Protein AF-L8GYI8-F1 (afdb_monomer)

Nearest PDB structures (foldseek):
  7uih-assembly1_A  TM=7.679E-01  e=2.525E+00  Homo sapiens
  7rwc-assembly1_B  TM=4.670E-01  e=6.890E-01  Mus musculus
  7q4o-assembly1_A  TM=4.690E-01  e=6.688E+00  Homo sapiens
  6msh-assembly1_U  TM=2.781E-01  e=2.410E+00  Homo sapiens
  7dvq-assembly1_1  TM=3.002E-01  e=2.770E+00  Homo sapiens

Structure (mmCIF, N/CA/C/O backbone):
data_AF-L8GYI8-F1
#
_entry.id   AF-L8GYI8-F1
#
loop_
_atom_site.group_PDB
_atom_site.id
_atom_site.type_symbol
_atom_site.label_atom_id
_atom_site.label_alt_id
_atom_site.label_comp_id
_atom_site.label_asym_id
_atom_site.label_entity_id
_atom_site.label_seq_id
_atom_site.pdbx_PDB_ins_code
_atom_site.Cartn_x
_atom_site.Cartn_y
_atom_site.Cartn_z
_atom_site.occupancy
_atom_site.B_iso_or_equiv
_atom_site.auth_seq_id
_atom_site.auth_comp_id
_atom_site.auth_asym_id
_atom_site.auth_atom_id
_atom_site.pdbx_PDB_model_num
ATOM 1 N N . MET A 1 1 ? -16.149 42.977 24.722 1.00 43.06 1 MET A N 1
ATOM 2 C CA . MET A 1 1 ? -16.345 41.855 23.789 1.00 43.06 1 MET A CA 1
ATOM 3 C C . MET A 1 1 ? -15.317 42.058 22.701 1.00 43.06 1 MET A C 1
ATOM 5 O O . MET A 1 1 ? -15.517 42.925 21.864 1.00 43.06 1 MET A O 1
ATOM 9 N N . GLU A 1 2 ? -14.161 41.410 22.826 1.00 45.81 2 GLU A N 1
ATOM 10 C CA . GLU A 1 2 ? -13.188 41.370 21.732 1.00 45.81 2 GLU A CA 1
ATOM 11 C C . GLU A 1 2 ? -13.788 40.489 20.637 1.00 45.81 2 GLU A C 1
ATOM 13 O O . GLU A 1 2 ? -14.276 39.395 20.924 1.00 45.81 2 GLU A O 1
ATOM 18 N N . GLU A 1 3 ? -13.850 41.003 19.411 1.00 45.69 3 GLU A N 1
ATOM 19 C CA . GLU A 1 3 ? -14.308 40.230 18.262 1.00 45.69 3 GLU A CA 1
ATOM 20 C C . GLU A 1 3 ? -13.400 39.006 18.111 1.00 45.69 3 GLU A C 1
ATOM 22 O O . GLU A 1 3 ? -12.176 39.130 18.037 1.00 45.69 3 GLU A O 1
ATOM 27 N N . CYS A 1 4 ? -14.001 37.813 18.114 1.00 50.16 4 CYS A N 1
ATOM 28 C CA . CYS A 1 4 ? -13.287 36.570 17.864 1.00 50.16 4 CYS A CA 1
ATOM 29 C C . CYS A 1 4 ? -12.732 36.647 16.439 1.00 50.16 4 CYS A C 1
ATOM 31 O O . CYS A 1 4 ? -13.478 36.571 15.461 1.00 50.16 4 CYS A O 1
ATOM 33 N N . LYS A 1 5 ? -11.428 36.905 16.327 1.00 60.94 5 LYS A N 1
ATOM 34 C CA . LYS A 1 5 ? -10.752 37.062 15.045 1.00 60.94 5 LYS A CA 1
ATOM 35 C C . LYS A 1 5 ? -10.757 35.705 14.347 1.00 60.94 5 LYS A C 1
ATOM 37 O O . LYS A 1 5 ? -10.023 34.802 14.736 1.00 60.94 5 LYS A O 1
ATOM 42 N N . VAL A 1 6 ? -11.621 35.555 13.347 1.00 64.88 6 VAL A N 1
ATOM 43 C CA . VAL A 1 6 ? -11.629 34.380 12.473 1.00 64.88 6 VAL A CA 1
ATOM 44 C C . VAL A 1 6 ? -10.342 34.418 11.657 1.00 64.88 6 VAL A C 1
ATOM 46 O O . VAL A 1 6 ? -10.086 35.388 10.944 1.00 64.88 6 VAL A O 1
ATOM 49 N N . TRP A 1 7 ? -9.513 33.391 11.805 1.00 66.56 7 TRP A N 1
ATOM 50 C CA . TRP A 1 7 ? -8.276 33.252 11.046 1.00 66.56 7 TRP A CA 1
ATOM 51 C C . TRP A 1 7 ? -8.592 32.679 9.664 1.00 66.56 7 TRP A C 1
ATOM 53 O O . TRP A 1 7 ? -9.233 31.629 9.555 1.00 66.56 7 TRP A O 1
ATOM 63 N N . ASP A 1 8 ? -8.158 33.373 8.614 1.00 79.62 8 ASP A N 1
ATOM 64 C CA . ASP A 1 8 ? -8.193 32.852 7.251 1.00 79.62 8 ASP A CA 1
ATOM 65 C C . ASP A 1 8 ? -6.963 31.971 6.963 1.00 79.62 8 ASP A C 1
ATOM 67 O O . ASP A 1 8 ? -5.970 31.977 7.698 1.00 79.62 8 ASP A O 1
ATOM 71 N N . ASP A 1 9 ? -7.041 31.172 5.897 1.00 72.50 9 ASP A N 1
ATOM 72 C CA . ASP A 1 9 ? -5.979 30.227 5.517 1.00 72.50 9 ASP A CA 1
ATOM 73 C C . ASP A 1 9 ? -4.645 30.936 5.233 1.00 72.50 9 ASP A C 1
ATOM 75 O O . ASP A 1 9 ? -3.571 30.386 5.482 1.00 72.50 9 ASP A O 1
ATOM 79 N N . ALA A 1 10 ? -4.701 32.195 4.788 1.00 79.62 10 ALA A N 1
ATOM 80 C CA . ALA A 1 10 ? -3.521 32.999 4.508 1.00 79.62 10 ALA A CA 1
ATOM 81 C C . ALA A 1 10 ? -2.721 33.310 5.782 1.00 79.62 10 ALA A C 1
ATOM 83 O O . ALA A 1 10 ? -1.489 33.257 5.759 1.00 79.62 10 ALA A O 1
ATOM 84 N N . ALA A 1 11 ? -3.393 33.597 6.899 1.00 76.44 11 ALA A N 1
ATOM 85 C CA . ALA A 1 11 ? -2.725 33.868 8.166 1.00 76.44 11 ALA A CA 1
ATOM 86 C C . ALA A 1 11 ? -2.069 32.612 8.771 1.00 76.44 11 ALA A C 1
ATOM 88 O O . ALA A 1 11 ? -0.948 32.690 9.279 1.00 76.44 11 ALA A O 1
ATOM 89 N N . ILE A 1 12 ? -2.723 31.448 8.665 1.00 75.06 12 ILE A N 1
ATOM 90 C CA . ILE A 1 12 ? -2.165 30.162 9.125 1.00 75.06 12 ILE A CA 1
ATOM 91 C C . ILE A 1 12 ? -0.944 29.783 8.276 1.00 75.06 12 ILE A C 1
ATOM 93 O O . ILE A 1 12 ? 0.110 29.428 8.810 1.00 75.06 12 ILE A O 1
ATOM 97 N N . LEU A 1 13 ? -1.051 29.930 6.953 1.00 77.94 13 LEU A N 1
ATOM 98 C CA . LEU A 1 13 ? 0.050 29.670 6.032 1.00 77.94 13 LEU A CA 1
ATOM 99 C C . LEU A 1 13 ? 1.244 30.602 6.280 1.00 77.94 13 LEU A C 1
ATOM 101 O O . LEU A 1 13 ? 2.390 30.154 6.259 1.00 77.94 13 LEU A O 1
ATOM 105 N N . ALA A 1 14 ? 0.999 31.886 6.552 1.00 81.12 14 ALA A N 1
ATOM 106 C CA . ALA A 1 14 ? 2.057 32.839 6.877 1.00 81.12 14 ALA A CA 1
ATOM 107 C C . ALA A 1 14 ? 2.808 32.449 8.162 1.00 81.12 14 ALA A C 1
ATOM 109 O O . ALA A 1 14 ? 4.038 32.511 8.192 1.00 81.12 14 ALA A O 1
ATOM 110 N N . ALA A 1 15 ? 2.092 31.982 9.192 1.00 76.62 15 ALA A N 1
ATOM 111 C CA . ALA A 1 15 ? 2.698 31.490 10.428 1.00 76.62 15 ALA A CA 1
ATOM 112 C C . ALA A 1 15 ? 3.563 30.238 10.191 1.00 76.62 15 ALA A C 1
ATOM 114 O O . ALA A 1 15 ? 4.690 30.164 10.684 1.00 76.62 15 ALA A O 1
ATOM 115 N N . LEU A 1 16 ? 3.085 29.289 9.375 1.00 76.25 16 LEU A N 1
ATOM 116 C CA . LEU A 1 16 ? 3.858 28.109 8.959 1.00 76.25 16 LEU A CA 1
ATOM 117 C C . LEU A 1 16 ? 5.127 28.496 8.194 1.00 76.25 16 LEU A C 1
ATOM 119 O O . LEU A 1 16 ? 6.214 28.005 8.500 1.00 76.25 16 LEU A O 1
ATOM 123 N N . GLN A 1 17 ? 5.014 29.417 7.236 1.00 83.75 17 GLN A N 1
ATOM 124 C CA . GLN A 1 17 ? 6.155 29.916 6.465 1.00 83.75 17 GLN A CA 1
ATOM 125 C C . GLN A 1 17 ? 7.182 30.636 7.343 1.00 83.75 17 GLN A C 1
ATOM 127 O O . GLN A 1 17 ? 8.382 30.514 7.092 1.00 83.75 17 GLN A O 1
ATOM 132 N N . GLN A 1 18 ? 6.732 31.367 8.364 1.00 82.06 18 GLN A N 1
ATOM 133 C CA . GLN A 1 18 ? 7.611 32.038 9.317 1.00 82.06 18 GLN A CA 1
ATOM 134 C C . GLN A 1 18 ? 8.325 31.040 10.241 1.00 82.06 18 GLN A C 1
ATOM 136 O O . GLN A 1 18 ? 9.510 31.218 10.508 1.00 82.06 18 GLN A O 1
ATOM 141 N N . ALA A 1 19 ? 7.636 29.991 10.701 1.00 74.06 19 ALA A N 1
ATOM 142 C CA . ALA A 1 19 ? 8.198 29.001 11.622 1.00 74.06 19 ALA A CA 1
ATOM 143 C C . ALA A 1 19 ? 9.182 28.031 10.945 1.00 74.06 19 ALA A C 1
ATOM 145 O O . ALA A 1 19 ? 10.207 27.675 11.520 1.00 74.06 19 ALA A O 1
ATOM 146 N N . VAL A 1 20 ? 8.872 27.596 9.721 1.00 75.19 20 VAL A N 1
ATOM 147 C CA . VAL A 1 20 ? 9.630 26.556 9.002 1.00 75.19 20 VAL A CA 1
ATOM 148 C C . VAL A 1 20 ? 10.633 27.150 8.004 1.00 75.19 20 VAL A C 1
ATOM 150 O O . VAL A 1 20 ? 11.600 26.493 7.614 1.00 75.19 20 VAL A O 1
ATOM 153 N N . GLY A 1 21 ? 10.425 28.403 7.600 1.00 83.81 21 GLY A N 1
ATOM 154 C CA . GLY A 1 21 ? 11.128 29.039 6.495 1.00 83.81 21 GLY A CA 1
ATOM 155 C C . GLY A 1 21 ? 10.427 28.764 5.163 1.00 83.81 21 GLY A C 1
ATOM 156 O O . GLY A 1 21 ? 10.243 27.618 4.750 1.00 83.81 21 GLY A O 1
ATOM 157 N N . LYS A 1 22 ? 10.064 29.838 4.453 1.00 80.19 22 LYS A N 1
ATOM 158 C CA . LYS A 1 22 ? 9.291 29.792 3.200 1.00 80.19 22 LYS A CA 1
ATOM 159 C C . LYS A 1 22 ? 9.909 28.888 2.125 1.00 80.19 22 LYS A C 1
ATOM 161 O O . LYS A 1 22 ? 9.185 28.173 1.441 1.00 80.19 22 LYS A O 1
ATOM 166 N N . GLU A 1 23 ? 11.236 28.906 1.980 1.00 74.12 23 GLU A N 1
ATOM 167 C CA . GLU A 1 23 ? 11.936 28.078 0.987 1.00 74.12 23 GLU A CA 1
ATOM 168 C C . GLU A 1 23 ? 11.945 26.590 1.339 1.00 74.12 23 GLU A C 1
ATOM 170 O O . GLU A 1 23 ? 11.853 25.756 0.441 1.00 74.12 23 GLU A O 1
ATOM 175 N N . LYS A 1 24 ? 12.047 26.258 2.631 1.00 75.06 24 LYS A N 1
ATOM 176 C CA . LYS A 1 24 ? 12.020 24.870 3.100 1.00 75.06 24 LYS A CA 1
ATOM 177 C C . LYS A 1 24 ? 10.625 24.283 2.904 1.00 75.06 24 LYS A C 1
ATOM 179 O O . LYS A 1 24 ? 10.488 23.216 2.318 1.00 75.06 24 LYS A O 1
ATOM 184 N N . LEU A 1 25 ? 9.597 25.040 3.294 1.00 74.69 25 LEU A N 1
ATOM 185 C CA . LEU A 1 25 ? 8.201 24.643 3.129 1.00 74.69 25 LEU A CA 1
ATOM 186 C C . LEU A 1 25 ? 7.854 24.368 1.655 1.00 74.69 25 LEU A C 1
ATOM 188 O O . LEU A 1 25 ? 7.236 23.359 1.361 1.00 74.69 25 LEU A O 1
ATOM 192 N N . ALA A 1 26 ? 8.311 25.212 0.723 1.00 74.25 26 ALA A N 1
ATOM 193 C CA . ALA A 1 26 ? 8.012 25.051 -0.704 1.00 74.25 26 ALA A CA 1
ATOM 194 C C . ALA A 1 26 ? 8.788 23.918 -1.408 1.00 74.25 26 ALA A C 1
ATOM 196 O O . ALA A 1 26 ? 8.369 23.475 -2.474 1.00 74.25 26 ALA A O 1
ATOM 197 N N . ARG A 1 27 ? 9.943 23.489 -0.877 1.00 73.81 27 ARG A N 1
ATOM 198 C CA . ARG A 1 27 ? 10.767 22.427 -1.490 1.00 73.81 27 ARG A CA 1
ATOM 199 C C . ARG A 1 27 ? 10.493 21.043 -0.917 1.00 73.81 27 ARG A C 1
ATOM 201 O O . ARG A 1 27 ? 10.648 20.063 -1.637 1.00 73.81 27 ARG A O 1
ATOM 208 N N . GLU A 1 28 ? 10.179 20.969 0.372 1.00 71.25 28 GLU A N 1
ATOM 209 C CA . GLU A 1 28 ? 10.177 19.708 1.122 1.00 71.25 28 GLU A CA 1
ATOM 210 C C . GLU A 1 28 ? 8.774 19.237 1.507 1.00 71.25 28 GLU A C 1
ATOM 212 O O . GLU A 1 28 ? 8.622 18.095 1.933 1.00 71.25 28 GLU A O 1
ATOM 217 N N . VAL A 1 29 ? 7.749 20.079 1.347 1.00 72.19 29 VAL A N 1
ATOM 218 C CA . VAL A 1 29 ? 6.391 19.771 1.799 1.00 72.19 29 VAL A CA 1
ATOM 219 C C . VAL A 1 29 ? 5.412 19.896 0.648 1.00 72.19 29 VAL A C 1
ATOM 221 O O . VAL A 1 29 ? 5.350 20.924 -0.023 1.00 72.19 29 VAL A O 1
ATOM 224 N N . ASP A 1 30 ? 4.643 18.832 0.437 1.00 77.50 30 ASP A N 1
ATOM 225 C CA . ASP A 1 30 ? 3.530 18.825 -0.506 1.00 77.50 30 ASP A CA 1
ATOM 226 C C . ASP A 1 30 ? 2.454 19.829 -0.054 1.00 77.50 30 ASP A C 1
ATOM 228 O O . ASP A 1 30 ? 2.147 19.934 1.138 1.00 77.50 30 ASP A O 1
ATOM 232 N N . GLU A 1 31 ? 1.865 20.555 -1.001 1.00 75.62 31 GLU A N 1
ATOM 233 C CA . GLU A 1 31 ? 0.754 21.483 -0.760 1.00 75.62 31 GLU A CA 1
ATOM 234 C C . GLU A 1 31 ? -0.398 20.790 -0.008 1.00 75.62 31 GLU A C 1
ATOM 236 O O . GLU A 1 31 ? -0.953 21.357 0.932 1.00 75.62 31 GLU A O 1
ATOM 241 N N . ALA A 1 32 ? -0.645 19.505 -0.291 1.00 72.50 32 ALA A N 1
ATOM 242 C CA . ALA A 1 32 ? -1.643 18.698 0.410 1.00 72.50 32 ALA A CA 1
ATOM 243 C C . ALA A 1 32 ? -1.341 18.508 1.911 1.00 72.50 32 ALA A C 1
ATOM 245 O O . ALA A 1 32 ? -2.260 18.419 2.729 1.00 72.50 32 ALA A O 1
ATOM 246 N N . VAL A 1 33 ? -0.062 18.453 2.302 1.00 72.19 33 VAL A N 1
ATOM 247 C CA . VAL A 1 33 ? 0.347 18.337 3.714 1.00 72.19 33 VAL A CA 1
ATOM 248 C C . VAL A 1 33 ? 0.142 19.666 4.435 1.00 72.19 33 VAL A C 1
ATOM 250 O O . VAL A 1 33 ? -0.285 19.680 5.590 1.00 72.19 33 VAL A O 1
ATOM 253 N N . VAL A 1 34 ? 0.404 20.783 3.753 1.00 75.50 34 VAL A N 1
ATOM 254 C CA . VAL A 1 34 ? 0.141 22.125 4.284 1.00 75.50 34 VAL A CA 1
ATOM 255 C C . VAL A 1 34 ? -1.358 22.321 4.512 1.00 75.50 34 VAL A C 1
ATOM 257 O O . VAL A 1 34 ? -1.751 22.699 5.616 1.00 75.50 34 VAL A O 1
ATOM 260 N N . ASP A 1 35 ? -2.192 21.978 3.530 1.00 77.69 35 ASP A N 1
ATOM 261 C CA . ASP A 1 35 ? -3.653 22.059 3.636 1.00 77.69 35 ASP A CA 1
ATOM 262 C C . ASP A 1 35 ? -4.200 21.180 4.765 1.00 77.69 35 ASP A C 1
ATOM 264 O O . ASP A 1 35 ? -5.068 21.605 5.534 1.00 77.69 35 ASP A O 1
ATOM 268 N N . TYR A 1 36 ? -3.657 19.970 4.921 1.00 80.00 36 TYR A N 1
ATOM 269 C CA . TYR A 1 36 ? -4.023 19.082 6.018 1.00 80.00 36 TYR A CA 1
ATOM 270 C C . TYR A 1 36 ? -3.670 19.680 7.386 1.00 80.00 36 TYR A C 1
ATOM 272 O O . TYR A 1 36 ? -4.508 19.686 8.288 1.00 80.00 36 TYR A O 1
ATOM 280 N N . LEU A 1 37 ? -2.463 20.235 7.546 1.00 77.00 37 LEU A N 1
ATOM 281 C CA . LEU A 1 37 ? -2.055 20.896 8.790 1.00 77.00 37 LEU A CA 1
ATOM 282 C C . LEU A 1 37 ? -2.961 22.091 9.113 1.00 77.00 37 LEU A C 1
ATOM 284 O O . LEU A 1 37 ? -3.385 22.244 10.260 1.00 77.00 37 LEU A O 1
ATOM 288 N N . VAL A 1 38 ? -3.315 22.899 8.111 1.00 78.56 38 VAL A N 1
ATOM 289 C CA . VAL A 1 38 ? -4.254 24.019 8.273 1.00 78.56 38 VAL A CA 1
ATOM 290 C C . VAL A 1 38 ? -5.639 23.522 8.703 1.00 78.56 38 VAL A C 1
ATOM 292 O O . VAL A 1 38 ? -6.228 24.076 9.634 1.00 78.56 38 VAL A O 1
ATOM 295 N N . ALA A 1 39 ? -6.146 22.451 8.088 1.00 77.69 39 ALA A N 1
ATOM 296 C CA . ALA A 1 39 ? -7.441 21.865 8.427 1.00 77.69 39 ALA A CA 1
ATOM 297 C C . ALA A 1 39 ? -7.480 21.298 9.856 1.00 77.69 39 ALA A C 1
ATOM 299 O O . ALA A 1 39 ? -8.449 21.540 10.579 1.00 77.69 39 ALA A O 1
ATOM 300 N N . VAL A 1 40 ? -6.425 20.597 10.288 1.00 79.00 40 VAL A N 1
ATOM 301 C CA . VAL A 1 40 ? -6.302 20.061 11.656 1.00 79.00 40 VAL A CA 1
ATOM 302 C C . VAL A 1 40 ? -6.289 21.194 12.679 1.00 79.00 40 VAL A C 1
ATOM 304 O O . VAL A 1 40 ? -7.061 21.164 13.637 1.00 79.00 40 VAL A O 1
ATOM 307 N N . ILE A 1 41 ? -5.477 22.232 12.449 1.00 76.56 41 ILE A N 1
ATOM 308 C CA . ILE A 1 41 ? -5.407 23.403 13.333 1.00 76.56 41 ILE A CA 1
ATOM 309 C C . ILE A 1 41 ? -6.775 24.089 13.417 1.00 76.56 41 ILE A C 1
ATOM 311 O O . ILE A 1 41 ? -7.240 24.404 14.511 1.00 76.56 41 ILE A O 1
ATOM 315 N N . ARG A 1 42 ? -7.460 24.277 12.283 1.00 77.75 42 ARG A N 1
ATOM 316 C CA . ARG A 1 42 ? -8.805 24.864 12.252 1.00 77.75 42 ARG A CA 1
ATOM 317 C C . ARG A 1 42 ? -9.814 24.029 13.039 1.00 77.75 42 ARG A C 1
ATOM 319 O O . ARG A 1 42 ? -10.620 24.614 13.756 1.00 77.75 42 ARG A O 1
ATOM 326 N N . GLY A 1 43 ? -9.782 22.702 12.908 1.00 79.25 43 GLY A N 1
ATOM 327 C CA . GLY A 1 43 ? -10.677 21.798 13.633 1.00 79.25 43 GLY A CA 1
ATOM 328 C C . GLY A 1 43 ? -10.538 21.952 15.145 1.00 79.25 43 GLY A C 1
ATOM 329 O O . GLY A 1 43 ? -11.528 22.204 15.826 1.00 79.25 43 GLY A O 1
ATOM 330 N N . ILE A 1 44 ? -9.299 21.922 15.641 1.00 76.12 44 ILE A N 1
ATOM 331 C CA . ILE A 1 44 ? -9.006 22.066 17.074 1.00 76.12 44 ILE A CA 1
ATOM 332 C C . ILE A 1 44 ? -9.448 23.448 17.583 1.00 76.12 44 ILE A C 1
ATOM 334 O O . ILE A 1 44 ? -10.143 23.554 18.590 1.00 76.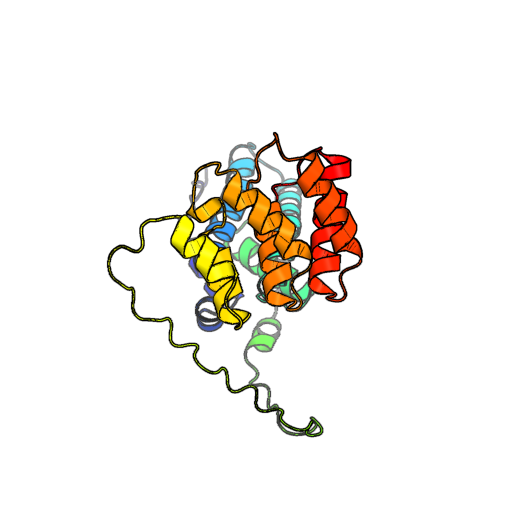12 44 ILE A O 1
ATOM 338 N N . VAL A 1 45 ? -9.136 24.517 16.840 1.00 71.56 45 VAL A N 1
ATOM 339 C CA . VAL A 1 45 ? -9.529 25.887 17.217 1.00 71.56 45 VAL A CA 1
ATOM 340 C C . VAL A 1 45 ? -11.050 26.085 17.192 1.00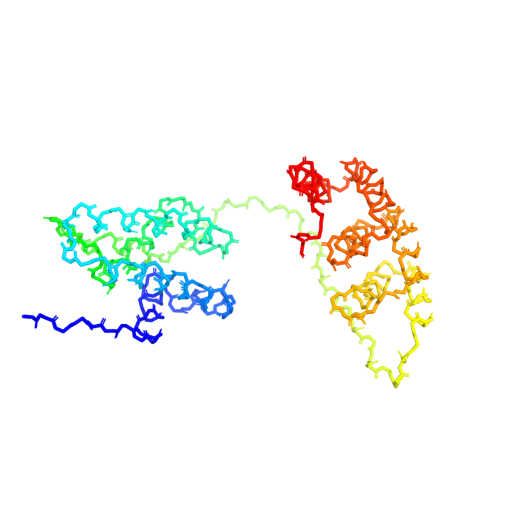 71.56 45 VAL A C 1
ATOM 342 O O . VAL A 1 45 ? -11.589 26.815 18.023 1.00 71.56 45 VAL A O 1
ATOM 345 N N . ALA A 1 46 ? -11.760 25.457 16.252 1.00 74.06 46 ALA A N 1
ATOM 346 C CA . ALA A 1 46 ? -13.213 25.572 16.134 1.00 74.06 46 ALA A CA 1
ATOM 347 C C . ALA A 1 46 ? -13.965 24.796 17.228 1.00 74.06 46 ALA A C 1
ATOM 349 O O . ALA A 1 46 ? -15.025 25.246 17.674 1.00 74.06 46 ALA A O 1
ATOM 350 N N . GLU A 1 47 ? -13.432 23.653 17.667 1.00 71.44 47 GLU A N 1
ATOM 351 C CA . GLU A 1 47 ? -13.969 22.911 18.812 1.00 71.44 47 GLU A CA 1
ATOM 352 C C . GLU A 1 47 ? -13.856 23.738 20.102 1.00 71.44 47 GLU A C 1
ATOM 354 O O . GLU A 1 47 ? -14.838 23.853 20.841 1.00 71.44 47 GLU A O 1
ATOM 359 N N . ASP A 1 48 ? -12.728 24.423 20.306 1.00 64.81 48 ASP A N 1
ATOM 360 C CA . ASP A 1 48 ? -12.510 25.279 21.477 1.00 64.81 48 ASP A CA 1
ATOM 361 C C . ASP A 1 48 ? -13.280 26.606 21.426 1.00 64.81 48 ASP A C 1
ATOM 363 O O . ASP A 1 48 ? -13.754 27.086 22.455 1.00 64.81 48 ASP A O 1
ATOM 367 N N . ALA A 1 49 ? -13.474 27.207 20.246 1.00 62.03 49 ALA A N 1
ATOM 368 C CA . ALA A 1 49 ? -14.234 28.456 20.110 1.00 62.03 49 ALA A CA 1
ATOM 369 C C . ALA A 1 49 ? -15.716 28.310 20.513 1.00 62.03 49 ALA A C 1
ATOM 371 O O . ALA A 1 49 ? -16.350 29.288 20.916 1.00 62.03 49 ALA A O 1
ATOM 372 N N . ASN A 1 50 ? -16.267 27.095 20.430 1.00 62.75 50 ASN A N 1
ATOM 373 C CA . ASN A 1 50 ? -17.627 26.784 20.874 1.00 62.75 50 ASN A CA 1
ATOM 374 C C . ASN A 1 50 ? -17.716 26.480 22.382 1.00 62.75 50 ASN A C 1
ATOM 376 O O . ASN A 1 50 ? -18.816 26.483 22.945 1.00 62.75 50 ASN A O 1
ATOM 380 N N . ALA A 1 51 ? -16.582 26.268 23.058 1.00 57.78 51 ALA A N 1
ATOM 381 C CA . ALA A 1 51 ? -16.503 26.136 24.506 1.00 57.78 51 ALA A CA 1
ATOM 382 C C . ALA A 1 51 ? -16.439 27.539 25.153 1.00 57.78 51 ALA A C 1
ATOM 384 O O . ALA A 1 51 ? -15.413 28.211 25.219 1.00 57.78 51 ALA A O 1
ATOM 385 N N . SER A 1 52 ? -17.606 28.037 25.564 1.00 50.41 52 SER A N 1
ATOM 386 C CA . SER A 1 52 ? -17.809 29.362 26.169 1.00 50.41 52 SER A CA 1
ATOM 387 C C . SER A 1 52 ? -16.844 29.684 27.329 1.00 50.41 52 SER A C 1
ATOM 389 O O . SER A 1 52 ? -16.822 28.969 28.327 1.00 50.41 52 SER A O 1
ATOM 391 N N . ALA A 1 53 ? -16.215 30.868 27.269 1.00 55.47 53 ALA A N 1
ATOM 392 C CA . ALA A 1 53 ? -15.495 31.551 28.359 1.00 55.47 53 ALA A CA 1
ATOM 393 C C . ALA A 1 53 ? -14.464 30.667 29.081 1.00 55.47 53 ALA A C 1
ATOM 395 O O . ALA A 1 53 ? -14.489 30.486 30.299 1.00 55.47 53 ALA A O 1
ATOM 396 N N . GLN A 1 54 ? -13.554 30.120 28.288 1.00 55.88 54 GLN A N 1
ATOM 397 C CA . GLN A 1 54 ? -12.639 29.086 28.716 1.00 55.88 54 GLN A CA 1
ATOM 398 C C . GLN A 1 54 ? -11.414 29.657 29.476 1.00 55.88 54 GLN A C 1
ATOM 400 O O . GLN A 1 54 ? -10.853 30.698 29.117 1.00 55.88 54 GLN A O 1
ATOM 405 N N . THR A 1 55 ? -11.036 29.008 30.580 1.00 63.69 55 THR A N 1
ATOM 406 C CA . THR A 1 55 ? -10.015 29.478 31.531 1.00 63.69 55 THR A CA 1
ATOM 407 C C . THR A 1 55 ? -8.596 29.312 30.968 1.00 63.69 55 THR A C 1
ATOM 409 O O . THR A 1 55 ? -8.386 28.620 29.977 1.00 63.69 55 THR A O 1
ATOM 412 N N . ALA A 1 56 ? -7.580 29.926 31.590 1.00 62.22 56 ALA A N 1
ATOM 413 C CA . ALA A 1 56 ? -6.179 29.761 31.168 1.00 62.22 56 ALA A CA 1
ATOM 414 C C . ALA A 1 56 ? -5.733 28.281 31.081 1.00 62.22 56 ALA A C 1
ATOM 416 O O . ALA A 1 56 ? -4.896 27.950 30.247 1.00 62.22 56 ALA A O 1
ATOM 417 N N . VAL A 1 57 ? -6.343 27.405 31.889 1.00 68.25 57 VAL A N 1
ATOM 418 C CA . VAL A 1 57 ? -6.088 25.953 31.926 1.00 68.25 57 VAL A CA 1
ATOM 419 C C . VAL A 1 57 ? -6.475 25.269 30.614 1.00 68.25 57 VAL A C 1
ATOM 421 O O . VAL A 1 57 ? -5.831 24.319 30.180 1.00 68.25 57 VAL A O 1
ATOM 424 N N . ASP A 1 58 ? -7.509 25.760 29.944 1.00 69.50 58 ASP A N 1
ATOM 425 C CA . ASP A 1 58 ? -8.016 25.128 28.735 1.00 69.50 58 ASP A CA 1
ATOM 426 C C . ASP A 1 58 ? -7.217 25.529 27.492 1.00 69.50 58 ASP A C 1
ATOM 428 O O . ASP A 1 58 ? -7.037 24.713 26.595 1.00 69.50 58 ASP A O 1
ATOM 432 N N . LYS A 1 59 ? -6.638 26.738 27.480 1.00 69.94 59 LYS A N 1
ATOM 433 C CA . LYS A 1 59 ? -5.671 27.148 26.447 1.00 69.94 59 LYS A CA 1
ATOM 434 C C . LYS A 1 59 ? -4.403 26.296 26.485 1.00 69.94 59 LYS A C 1
ATOM 436 O O . LYS A 1 59 ? -3.864 25.935 25.443 1.00 69.94 59 LYS A O 1
ATOM 441 N N . GLU A 1 60 ? -3.940 25.956 27.686 1.00 76.31 60 GLU A N 1
ATOM 442 C CA . GLU A 1 60 ? -2.796 25.061 27.875 1.00 76.31 60 GLU A CA 1
ATOM 443 C C . GLU A 1 60 ? -3.113 23.645 27.373 1.00 76.31 60 GLU A C 1
ATOM 445 O O . GLU A 1 60 ? -2.312 23.041 26.660 1.00 76.31 60 GLU A O 1
ATOM 450 N N . ARG A 1 61 ? -4.326 23.150 27.652 1.00 78.31 61 ARG A N 1
ATOM 451 C CA . ARG A 1 61 ? -4.799 21.853 27.153 1.00 78.31 61 ARG A CA 1
ATOM 452 C C . ARG A 1 61 ? -4.945 21.822 25.627 1.00 78.31 61 ARG A C 1
ATOM 454 O O . ARG A 1 61 ? -4.549 20.834 25.014 1.00 78.31 61 ARG A O 1
ATOM 461 N N . ALA A 1 62 ? -5.465 22.890 25.027 1.00 75.25 62 ALA A N 1
ATOM 462 C CA . ALA A 1 62 ? -5.560 23.052 23.578 1.00 75.25 62 ALA A CA 1
ATOM 463 C C . ALA A 1 62 ? -4.175 23.041 22.919 1.00 75.25 62 ALA A C 1
ATOM 465 O O . ALA A 1 62 ? -3.952 22.334 21.939 1.00 75.25 62 ALA A O 1
ATOM 466 N N . GLY A 1 63 ? -3.213 23.767 23.500 1.00 80.50 63 GLY A N 1
ATOM 467 C CA . GLY A 1 63 ? -1.827 23.773 23.033 1.00 80.50 63 GLY A CA 1
ATOM 468 C C . GLY A 1 63 ? -1.190 22.383 23.065 1.00 80.50 63 GLY A C 1
ATOM 469 O O . GLY A 1 63 ? -0.599 21.963 22.072 1.00 80.50 63 GLY A O 1
ATOM 470 N N . ALA A 1 64 ? -1.384 21.642 24.160 1.00 83.25 64 ALA A N 1
ATOM 471 C CA . ALA A 1 64 ? -0.900 20.269 24.281 1.00 83.25 64 ALA A CA 1
ATOM 472 C C . ALA A 1 64 ? -1.550 19.324 23.255 1.00 83.25 64 ALA A C 1
ATOM 474 O O . ALA A 1 64 ? -0.856 18.506 22.659 1.00 83.25 64 ALA A O 1
ATOM 475 N N . ALA A 1 65 ? -2.856 19.464 22.998 1.00 82.19 65 ALA A N 1
ATOM 476 C CA . ALA A 1 65 ? -3.562 18.661 21.998 1.00 82.19 65 ALA A CA 1
ATOM 477 C C . ALA A 1 65 ? -3.074 18.948 20.568 1.00 82.19 65 ALA A C 1
ATOM 479 O O . ALA A 1 65 ? -2.909 18.021 19.774 1.00 82.19 65 ALA A O 1
ATOM 480 N N . VAL A 1 66 ? -2.797 20.218 20.245 1.00 82.31 66 VAL A N 1
ATOM 481 C CA . VAL A 1 66 ? -2.180 20.589 18.964 1.00 82.31 66 VAL A CA 1
ATOM 482 C C . VAL A 1 66 ? -0.796 19.961 18.850 1.00 82.31 66 VAL A C 1
ATOM 484 O O . VAL A 1 66 ? -0.520 19.332 17.837 1.00 82.31 66 VAL A O 1
ATOM 487 N N . GLU A 1 67 ? 0.052 20.090 19.872 1.00 85.38 67 GLU A N 1
ATOM 488 C CA . GLU A 1 67 ? 1.410 19.534 19.866 1.00 85.38 67 GLU A CA 1
ATOM 489 C C . GLU A 1 67 ? 1.405 18.003 19.720 1.00 85.38 67 GLU A C 1
ATOM 491 O O . GLU A 1 67 ? 2.155 17.469 18.902 1.00 85.38 67 GLU A O 1
ATOM 496 N N . GLU A 1 68 ? 0.517 17.298 20.426 1.00 87.75 68 GLU A N 1
ATOM 497 C CA . GLU A 1 68 ? 0.351 15.841 20.322 1.00 87.75 68 GLU A CA 1
ATOM 498 C C . GLU A 1 68 ? -0.099 15.412 18.914 1.00 87.75 68 GLU A C 1
ATOM 500 O O . GLU A 1 68 ? 0.415 14.435 18.364 1.00 87.75 68 GLU A O 1
ATOM 505 N N . ALA A 1 69 ? -1.019 16.161 18.298 1.00 83.69 69 ALA A N 1
ATOM 506 C CA . ALA A 1 69 ? -1.552 15.844 16.976 1.00 83.69 69 ALA A CA 1
ATOM 507 C C . ALA A 1 69 ? -0.576 16.168 15.831 1.00 83.69 69 ALA A C 1
ATOM 509 O O . ALA A 1 69 ? -0.518 15.436 14.839 1.00 83.69 69 ALA A O 1
ATOM 510 N N . THR A 1 70 ? 0.185 17.262 15.930 1.00 83.00 70 THR A N 1
ATOM 511 C CA . THR A 1 70 ? 1.025 17.753 14.826 1.00 83.00 70 THR A CA 1
ATOM 512 C C . THR A 1 70 ? 2.463 17.245 14.878 1.00 83.00 70 THR A C 1
ATOM 514 O O . THR A 1 70 ? 3.082 17.111 13.821 1.00 83.00 70 THR A O 1
ATOM 517 N N . THR A 1 71 ? 2.990 16.874 16.048 1.00 87.19 71 THR A N 1
ATOM 518 C CA . THR A 1 71 ? 4.380 16.397 16.189 1.00 87.19 71 THR A CA 1
ATOM 519 C C . THR A 1 71 ? 4.705 15.190 15.297 1.00 87.19 71 THR A C 1
ATOM 521 O O . THR A 1 71 ? 5.670 15.273 14.529 1.00 87.19 71 THR A O 1
ATOM 524 N N . PRO A 1 72 ? 3.898 14.106 15.263 1.00 85.81 72 PRO A N 1
ATOM 525 C CA . PRO A 1 72 ? 4.174 12.971 14.381 1.00 85.81 72 PRO A CA 1
ATOM 526 C C . PRO A 1 72 ? 4.164 13.349 12.895 1.00 85.81 72 PRO A C 1
ATOM 528 O O . PRO A 1 72 ? 4.925 12.786 12.110 1.00 85.81 72 PRO A O 1
ATOM 531 N N . LEU A 1 73 ? 3.327 14.316 12.505 1.00 82.31 73 LEU A N 1
ATOM 532 C CA . LEU A 1 73 ? 3.220 14.787 11.123 1.00 82.31 73 LEU A CA 1
ATOM 533 C C . LEU A 1 73 ? 4.450 15.597 10.718 1.00 82.31 73 LEU A C 1
ATOM 535 O O . LEU A 1 73 ? 4.978 15.400 9.624 1.00 82.31 73 LEU A O 1
ATOM 539 N N . LEU A 1 74 ? 4.930 16.478 11.596 1.00 83.38 74 LEU A N 1
ATOM 540 C CA . LEU A 1 74 ? 6.130 17.275 11.344 1.00 83.38 74 LEU A CA 1
ATOM 541 C C . LEU A 1 74 ? 7.367 16.382 11.181 1.00 83.38 74 LEU A C 1
ATOM 543 O O . LEU A 1 74 ? 8.182 16.617 10.289 1.00 83.38 74 LEU A O 1
ATOM 547 N N . LEU A 1 75 ? 7.481 15.331 11.992 1.00 86.88 75 LEU A N 1
ATOM 548 C CA . LEU A 1 75 ? 8.571 14.358 11.898 1.00 86.88 75 LEU A CA 1
ATOM 549 C C . LEU A 1 75 ? 8.460 13.491 10.641 1.00 86.88 75 LEU A C 1
ATOM 551 O O . LEU A 1 75 ? 9.436 13.332 9.910 1.00 86.88 75 LEU A O 1
ATOM 555 N N . ALA A 1 76 ? 7.266 12.963 10.352 1.00 83.38 76 ALA A N 1
ATOM 556 C CA . ALA A 1 76 ? 7.037 12.096 9.197 1.00 83.38 76 ALA A CA 1
ATOM 557 C C . ALA A 1 76 ? 7.316 12.795 7.856 1.00 83.38 76 ALA A C 1
ATOM 559 O O . ALA A 1 76 ? 7.706 12.130 6.898 1.00 83.38 76 ALA A O 1
ATOM 560 N N . ASN A 1 77 ? 7.154 14.121 7.800 1.00 80.44 77 ASN A N 1
ATOM 561 C CA . ASN A 1 77 ? 7.380 14.931 6.602 1.00 80.44 77 ASN A CA 1
ATOM 562 C C . ASN A 1 77 ? 8.744 15.653 6.589 1.00 80.44 77 ASN A C 1
ATOM 564 O O . ASN A 1 77 ? 8.972 16.506 5.739 1.00 80.44 77 ASN A O 1
ATOM 568 N N . GLY A 1 78 ? 9.655 15.363 7.529 1.00 85.56 78 GLY A N 1
ATOM 569 C CA . GLY A 1 78 ? 10.992 15.985 7.572 1.00 85.56 78 GLY A CA 1
ATOM 570 C C . GLY A 1 78 ? 11.004 17.480 7.934 1.00 85.56 78 GLY A C 1
ATOM 571 O O . GLY A 1 78 ? 12.038 18.155 7.850 1.00 85.56 78 GLY A O 1
ATOM 572 N N . LEU A 1 79 ? 9.866 18.012 8.381 1.00 81.31 79 LEU A N 1
ATOM 573 C CA . LEU A 1 79 ? 9.742 19.396 8.829 1.00 81.31 79 LEU A CA 1
ATOM 574 C C . LEU A 1 79 ? 10.496 19.629 10.137 1.00 81.31 79 LEU A C 1
ATOM 576 O O . LEU A 1 79 ? 11.145 20.670 10.285 1.00 81.31 79 LEU A O 1
ATOM 580 N N . ALA A 1 80 ? 10.485 18.624 11.011 1.00 88.75 80 ALA A N 1
ATOM 581 C CA . ALA A 1 80 ? 11.280 18.541 12.225 1.00 88.75 80 ALA A CA 1
ATOM 582 C C . ALA A 1 80 ? 12.223 17.328 12.180 1.00 88.75 80 ALA A C 1
ATOM 584 O O . ALA A 1 80 ? 11.890 16.291 11.608 1.00 88.75 80 ALA A O 1
ATOM 585 N N . LYS A 1 81 ? 13.408 17.467 12.778 1.00 88.62 81 LYS A N 1
ATOM 586 C CA . LYS A 1 81 ? 14.415 16.402 12.900 1.00 88.62 81 LYS A CA 1
ATOM 587 C C . LYS A 1 81 ? 14.208 15.536 14.141 1.00 88.62 81 LYS A C 1
ATOM 589 O O . LYS A 1 81 ? 14.607 14.375 14.138 1.00 88.62 81 LYS A O 1
ATOM 594 N N . ASP A 1 82 ? 13.623 16.115 15.180 1.00 90.88 82 ASP A N 1
ATOM 595 C CA . ASP A 1 82 ? 13.395 15.521 16.492 1.00 90.88 82 ASP A CA 1
ATOM 596 C C . ASP A 1 82 ? 12.167 16.163 17.162 1.00 90.88 82 ASP A C 1
ATOM 598 O O . ASP A 1 82 ? 11.605 17.148 16.661 1.00 90.88 82 ASP A O 1
ATOM 602 N N . ASP A 1 83 ? 11.724 15.561 18.267 1.00 88.06 83 ASP A N 1
ATOM 603 C CA . ASP A 1 83 ? 10.535 15.985 19.013 1.00 88.06 83 ASP A CA 1
ATOM 604 C C . ASP A 1 83 ? 10.676 17.427 19.530 1.00 88.06 83 ASP A C 1
ATOM 606 O O . ASP A 1 83 ? 9.708 18.185 19.515 1.00 88.06 83 ASP A O 1
ATOM 610 N N . ASP A 1 84 ? 11.888 17.847 19.907 1.00 86.88 84 ASP A N 1
ATOM 611 C CA . ASP A 1 84 ? 12.160 19.199 20.404 1.00 86.88 84 ASP A CA 1
ATOM 612 C C . ASP A 1 84 ? 11.955 20.257 19.309 1.00 86.88 84 ASP A C 1
ATOM 614 O O . ASP A 1 84 ? 11.334 21.302 19.545 1.00 86.88 84 ASP A O 1
ATOM 618 N N . GLN A 1 85 ? 12.434 19.986 18.089 1.00 85.44 85 GLN A N 1
ATOM 619 C CA . GLN A 1 85 ? 12.216 20.853 16.936 1.00 85.44 85 GLN A CA 1
ATOM 620 C C . GLN A 1 85 ? 10.740 20.880 16.520 1.00 85.44 85 GLN A C 1
ATOM 622 O O . GLN A 1 85 ? 10.228 21.947 16.170 1.00 85.44 85 GLN A O 1
ATOM 627 N N . ALA A 1 86 ? 10.048 19.738 16.570 1.00 87.25 86 ALA A N 1
ATOM 628 C CA . ALA A 1 86 ? 8.617 19.668 16.282 1.00 87.25 86 ALA A CA 1
ATOM 629 C C . ALA A 1 86 ? 7.823 20.513 17.285 1.00 87.25 86 ALA A C 1
ATOM 631 O O . ALA A 1 86 ? 7.062 21.395 16.887 1.00 87.25 86 ALA A O 1
ATOM 632 N N . ALA A 1 87 ? 8.099 20.342 18.576 1.00 86.31 87 ALA A N 1
ATOM 633 C CA . ALA A 1 87 ? 7.499 21.106 19.657 1.00 86.31 87 ALA A CA 1
ATOM 634 C C . ALA A 1 87 ? 7.771 22.618 19.531 1.00 86.31 87 ALA A C 1
ATOM 636 O O . ALA A 1 87 ? 6.887 23.442 19.774 1.00 86.31 87 ALA A O 1
ATOM 637 N N . ALA A 1 88 ? 8.975 23.014 19.102 1.00 84.12 88 ALA A N 1
ATOM 638 C CA . ALA A 1 88 ? 9.302 24.416 18.838 1.00 84.12 88 ALA A CA 1
ATOM 639 C C . ALA A 1 88 ? 8.473 25.007 17.682 1.00 84.12 88 ALA A C 1
ATOM 641 O O . ALA A 1 88 ? 7.957 26.120 17.813 1.00 84.12 88 ALA A O 1
ATOM 642 N N . ILE A 1 89 ? 8.289 24.259 16.587 1.00 83.69 89 ILE A N 1
ATOM 643 C CA . ILE A 1 89 ? 7.423 24.660 15.466 1.00 83.69 89 ILE A CA 1
ATOM 644 C C . ILE A 1 89 ? 5.966 24.778 15.936 1.00 83.69 89 ILE A C 1
ATOM 646 O O . ILE A 1 89 ? 5.317 25.787 15.659 1.00 83.69 89 ILE A O 1
ATOM 650 N N . CYS A 1 90 ? 5.466 23.810 16.708 1.00 84.69 90 CYS A N 1
ATOM 651 C CA . CYS A 1 90 ? 4.115 23.836 17.274 1.00 84.69 90 CYS A CA 1
ATOM 652 C C . CYS A 1 90 ? 3.890 25.062 18.162 1.00 84.69 90 CYS A C 1
ATOM 654 O O . CYS A 1 90 ? 2.905 25.779 17.990 1.00 84.69 90 CYS A O 1
ATOM 656 N N . ARG A 1 91 ? 4.828 25.365 19.066 1.00 83.00 91 ARG A N 1
ATOM 657 C CA . ARG A 1 91 ? 4.762 26.560 19.919 1.00 83.00 91 ARG A CA 1
ATOM 658 C C . ARG A 1 91 ? 4.801 27.853 19.112 1.00 83.00 91 ARG A C 1
ATOM 660 O O . ARG A 1 91 ? 4.055 28.774 19.434 1.00 83.00 91 ARG A O 1
ATOM 667 N N . ALA A 1 92 ? 5.621 27.928 18.063 1.00 80.62 92 ALA A N 1
ATOM 668 C CA . ALA A 1 92 ? 5.660 29.090 17.177 1.00 80.62 92 ALA A CA 1
ATOM 669 C C . ALA A 1 92 ? 4.312 29.305 16.467 1.00 80.62 92 ALA A C 1
ATOM 671 O O . ALA A 1 92 ? 3.818 30.432 16.418 1.00 80.62 92 ALA A O 1
ATOM 672 N N . LEU A 1 93 ? 3.676 28.226 15.998 1.00 80.00 93 LEU A N 1
ATOM 673 C CA . LEU A 1 93 ? 2.341 28.269 15.396 1.00 80.00 93 LEU A CA 1
ATOM 674 C C . LEU A 1 93 ? 1.275 28.703 16.403 1.00 80.00 93 LEU A C 1
ATOM 676 O O . LEU A 1 93 ? 0.511 29.626 16.135 1.00 80.00 93 LEU A O 1
ATOM 680 N N . LEU A 1 94 ? 1.257 28.099 17.590 1.00 81.44 94 LEU A N 1
ATOM 681 C CA . LEU A 1 94 ? 0.320 28.452 18.659 1.00 81.44 94 LEU A CA 1
ATOM 682 C C . LEU A 1 94 ? 0.489 29.904 19.126 1.00 81.44 94 LEU A C 1
ATOM 684 O O . LEU A 1 94 ? -0.503 30.582 19.402 1.00 81.44 94 LEU A O 1
ATOM 688 N N . ALA A 1 95 ? 1.727 30.401 19.197 1.00 77.88 95 ALA A N 1
ATOM 689 C CA . ALA A 1 95 ? 2.025 31.789 19.538 1.00 77.88 95 ALA A CA 1
ATOM 690 C C . ALA A 1 95 ? 1.548 32.758 18.447 1.00 77.88 95 ALA A C 1
ATOM 692 O O . ALA A 1 95 ? 0.937 33.780 18.767 1.00 77.88 95 ALA A O 1
ATOM 693 N N . ALA A 1 96 ? 1.767 32.420 17.172 1.00 74.00 96 ALA A N 1
ATOM 694 C CA . ALA A 1 96 ? 1.275 33.198 16.037 1.00 74.00 96 ALA A CA 1
ATOM 695 C C . ALA A 1 96 ? -0.260 33.258 15.997 1.00 74.00 96 ALA A C 1
ATOM 697 O O . ALA A 1 96 ? -0.820 34.287 15.634 1.00 74.00 96 ALA A O 1
ATOM 698 N N . LEU A 1 97 ? -0.931 32.190 16.439 1.00 71.50 97 LEU A N 1
ATOM 699 C CA . LEU A 1 97 ? -2.391 32.093 16.538 1.00 71.50 97 LEU A CA 1
ATOM 700 C C . LEU A 1 97 ? -2.966 32.694 17.833 1.00 71.50 97 LEU A C 1
ATOM 702 O O . LEU A 1 97 ? -4.180 32.687 18.028 1.00 71.50 97 LEU A O 1
ATOM 706 N N . HIS A 1 98 ? -2.115 33.217 18.725 1.00 71.81 98 HIS A N 1
ATOM 707 C CA . HIS A 1 98 ? -2.491 33.727 20.052 1.00 71.81 98 HIS A CA 1
ATOM 708 C C . HIS A 1 98 ? -3.200 32.697 20.958 1.00 71.81 98 HIS A C 1
ATOM 710 O O . HIS A 1 98 ? -3.942 33.063 21.874 1.00 71.81 98 HIS A O 1
ATOM 716 N N . LEU A 1 99 ? -2.961 31.404 20.722 1.00 64.75 99 LEU A N 1
ATOM 717 C CA . LEU A 1 99 ? -3.543 30.297 21.489 1.00 64.75 99 LEU A CA 1
ATOM 718 C C . LEU A 1 99 ? -2.715 29.950 22.730 1.00 64.75 99 LEU A C 1
ATOM 720 O O . LEU A 1 99 ? -3.260 29.432 23.698 1.00 64.75 99 LEU A O 1
ATOM 724 N N . SER A 1 100 ? -1.430 30.313 22.748 1.00 55.09 100 SER A N 1
ATOM 725 C CA . SER A 1 100 ? -0.593 30.246 23.948 1.00 55.09 100 SER A CA 1
ATOM 726 C C . SER A 1 100 ? -0.422 31.641 24.553 1.00 55.09 100 SER A C 1
ATOM 728 O O . SER A 1 100 ? -0.149 32.589 23.807 1.00 55.09 100 SER A O 1
ATOM 730 N N . PRO A 1 101 ? -0.513 31.813 25.888 1.00 50.00 101 PRO A N 1
ATOM 731 C CA . PRO A 1 101 ? 0.019 33.015 26.511 1.00 50.00 101 PRO A CA 1
ATOM 732 C C . PRO A 1 101 ? 1.500 33.127 26.135 1.00 50.00 101 PRO A C 1
ATOM 734 O O . PRO A 1 101 ? 2.229 32.131 26.158 1.00 50.00 101 PRO A O 1
ATOM 737 N N . ALA A 1 102 ? 1.929 34.326 25.732 1.00 46.12 102 ALA A N 1
ATOM 738 C CA . ALA A 1 102 ? 3.335 34.590 25.460 1.00 46.12 102 ALA A CA 1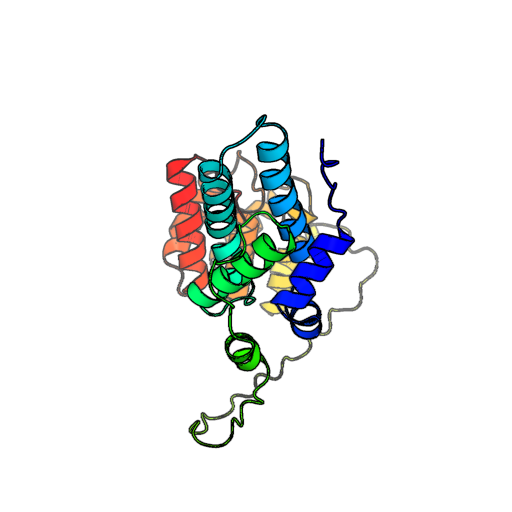
ATOM 739 C C . ALA A 1 102 ? 4.159 34.127 26.675 1.00 46.12 102 ALA A C 1
ATOM 741 O O . ALA A 1 102 ? 3.753 34.416 27.808 1.00 46.12 102 ALA A O 1
ATOM 742 N N . PRO A 1 103 ? 5.277 33.405 26.480 1.00 48.44 103 PRO A N 1
ATOM 743 C CA . PRO A 1 103 ? 6.117 33.017 27.600 1.00 48.44 103 PRO A CA 1
ATOM 744 C C . PRO A 1 103 ? 6.482 34.282 28.384 1.00 48.44 103 PRO A C 1
ATOM 746 O O . PRO A 1 103 ? 6.908 35.284 27.811 1.00 48.44 103 PRO A O 1
ATOM 749 N N . ALA A 1 104 ? 6.298 34.257 29.705 1.00 41.06 104 ALA A N 1
ATOM 750 C CA . ALA A 1 104 ? 6.565 35.402 30.583 1.00 41.06 104 ALA A CA 1
ATOM 751 C C . ALA A 1 104 ? 8.064 35.783 30.667 1.00 41.06 104 ALA A C 1
ATOM 753 O O . ALA A 1 104 ? 8.446 36.658 31.442 1.00 41.06 104 ALA A O 1
ATOM 754 N N . GLY A 1 105 ? 8.921 35.156 29.863 1.00 44.12 105 GLY A N 1
ATOM 755 C CA . GLY A 1 105 ? 10.293 35.563 29.613 1.00 44.12 105 GLY A CA 1
ATOM 756 C C . GLY A 1 105 ? 10.444 35.912 28.140 1.00 44.12 105 GLY A C 1
ATOM 757 O O . GLY A 1 105 ? 9.983 35.168 27.279 1.00 44.12 105 GLY A O 1
ATOM 758 N N . ARG A 1 106 ? 11.102 37.040 27.851 1.00 40.56 106 ARG A N 1
ATOM 759 C CA . ARG A 1 106 ? 11.597 37.341 26.504 1.00 40.56 106 ARG A CA 1
ATOM 760 C C . ARG A 1 106 ? 12.342 36.104 26.003 1.00 40.56 106 ARG A C 1
ATOM 762 O O . ARG A 1 106 ? 13.402 35.795 26.545 1.00 40.56 106 ARG A O 1
ATOM 769 N N . VAL A 1 107 ? 11.806 35.423 24.993 1.00 42.88 107 VAL A N 1
ATOM 770 C CA . VAL A 1 107 ? 12.634 34.592 24.119 1.00 42.88 107 VAL A CA 1
ATOM 771 C C . VAL A 1 107 ? 13.634 35.581 23.542 1.00 42.88 107 VAL A C 1
ATOM 773 O O . VAL A 1 107 ? 13.252 36.505 22.826 1.00 42.88 107 VAL A O 1
ATOM 776 N N . ALA A 1 108 ? 14.874 35.519 24.015 1.00 41.75 108 ALA A N 1
ATOM 777 C CA . ALA A 1 108 ? 15.915 36.385 23.503 1.00 41.75 108 ALA A CA 1
ATOM 778 C C . ALA A 1 108 ? 16.002 36.142 21.993 1.00 41.75 108 ALA A C 1
ATOM 780 O O . ALA A 1 108 ? 15.970 34.989 21.561 1.00 41.75 108 ALA A O 1
ATOM 781 N N . ASP A 1 109 ? 16.172 37.203 21.202 1.00 45.69 109 ASP A N 1
ATOM 782 C CA . ASP A 1 109 ? 16.421 37.124 19.751 1.00 45.69 109 ASP A CA 1
ATOM 783 C C . ASP A 1 109 ? 17.597 36.184 19.386 1.00 45.69 109 ASP A C 1
ATOM 785 O O . ASP A 1 109 ? 17.828 35.869 18.221 1.00 45.69 109 ASP A O 1
ATOM 789 N N . ASP A 1 110 ? 18.352 35.710 20.379 1.00 45.78 110 ASP A N 1
ATOM 790 C CA . ASP A 1 110 ? 19.426 34.737 20.245 1.00 45.78 110 ASP A CA 1
ATOM 791 C C . ASP A 1 110 ? 18.959 33.280 20.037 1.00 45.78 110 ASP A C 1
ATOM 793 O O . ASP A 1 110 ? 19.726 32.509 19.462 1.00 45.78 110 ASP A O 1
ATOM 797 N N . GLU A 1 111 ? 17.723 32.892 20.391 1.00 42.59 111 GLU A N 1
ATOM 798 C CA . GLU A 1 111 ? 17.208 31.536 20.093 1.00 42.59 111 GLU A CA 1
ATOM 799 C C . GLU A 1 111 ? 16.700 31.390 18.647 1.00 42.59 111 GLU A C 1
ATOM 801 O O . GLU A 1 111 ? 16.831 30.316 18.059 1.00 42.59 111 GLU A O 1
ATOM 806 N N . LEU A 1 112 ? 16.239 32.475 18.006 1.00 43.06 112 LEU A N 1
ATOM 807 C CA . LEU A 1 112 ? 15.897 32.455 16.574 1.00 43.06 112 LEU A CA 1
ATOM 808 C C . LEU A 1 112 ? 17.139 32.437 15.659 1.00 43.06 112 LEU A C 1
ATOM 810 O O . LEU A 1 112 ? 17.073 31.935 14.538 1.00 43.06 112 LEU A O 1
ATOM 814 N N . LYS A 1 113 ? 18.302 32.908 16.136 1.00 42.56 113 LYS A N 1
ATOM 815 C CA . LYS A 1 113 ? 19.573 32.887 15.375 1.00 42.56 113 LYS A CA 1
ATOM 816 C C . LYS A 1 113 ? 20.148 31.488 15.151 1.00 42.56 113 LYS A C 1
ATOM 818 O O . LYS A 1 113 ? 21.086 31.335 14.366 1.00 42.56 113 LYS A O 1
ATOM 823 N N . VAL A 1 114 ? 19.617 30.460 15.814 1.00 44.59 114 VAL A N 1
ATOM 824 C CA . VAL A 1 114 ? 20.026 29.065 15.579 1.00 44.59 114 VAL A CA 1
ATOM 825 C C . VAL A 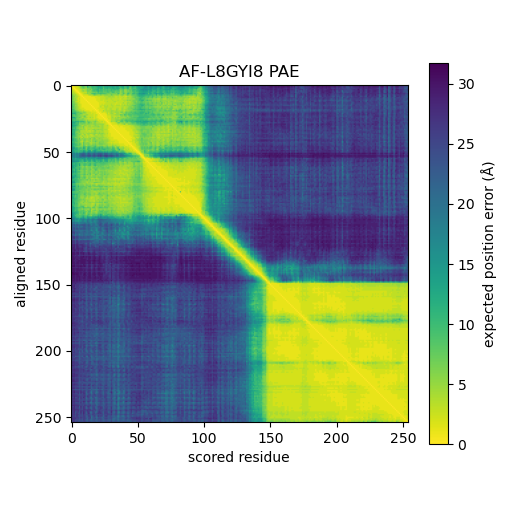1 114 ? 19.649 28.608 14.159 1.00 44.59 114 VAL A C 1
ATOM 827 O O . VAL A 1 114 ? 20.296 27.713 13.618 1.00 44.59 114 VAL A O 1
ATOM 830 N N . LEU A 1 115 ? 18.695 29.281 13.506 1.00 41.16 115 LEU A N 1
ATOM 831 C CA . LEU A 1 115 ? 18.237 28.958 12.151 1.00 41.16 115 LEU A CA 1
ATOM 832 C C . LEU A 1 115 ? 19.001 29.681 11.023 1.00 41.16 115 LEU A C 1
ATOM 834 O O . LEU A 1 115 ? 18.825 29.324 9.862 1.00 41.16 115 LEU A O 1
ATOM 838 N N . GLU A 1 116 ? 19.877 30.645 11.330 1.00 36.56 116 GLU A N 1
ATOM 839 C CA . GLU A 1 116 ? 20.554 31.474 10.312 1.00 36.56 116 GLU A CA 1
ATOM 840 C C . GLU A 1 116 ? 22.058 31.197 10.141 1.00 36.56 116 GLU A C 1
ATOM 842 O O . GLU A 1 116 ? 22.717 31.848 9.328 1.00 36.56 116 GLU A O 1
ATOM 847 N N . ARG A 1 117 ? 22.655 30.234 10.861 1.00 34.75 117 ARG A N 1
ATOM 848 C CA . ARG A 1 117 ? 24.072 29.903 10.625 1.00 34.75 117 ARG A CA 1
ATOM 849 C C . ARG A 1 117 ? 24.218 29.062 9.351 1.00 34.75 117 ARG A C 1
ATOM 851 O O . ARG A 1 117 ? 23.729 27.931 9.335 1.00 34.75 117 ARG A O 1
ATOM 858 N N . PRO A 1 118 ? 24.954 29.524 8.320 1.00 34.91 118 PRO A N 1
ATOM 859 C CA . PRO A 1 118 ? 25.363 28.644 7.238 1.00 34.91 118 PRO A CA 1
ATOM 860 C C . PRO A 1 118 ? 26.277 27.574 7.834 1.00 34.91 118 PRO A C 1
ATOM 862 O O . PRO A 1 118 ? 27.367 27.863 8.332 1.00 34.91 118 PRO A O 1
ATOM 865 N N . VAL A 1 119 ? 25.806 26.331 7.831 1.00 34.03 119 VAL A N 1
ATOM 866 C CA . VAL A 1 119 ? 26.604 25.175 8.227 1.00 34.03 119 VAL A CA 1
ATOM 867 C C . VAL A 1 119 ? 27.760 25.068 7.234 1.00 34.03 119 VAL A C 1
ATOM 869 O O . VAL A 1 119 ? 27.569 24.676 6.084 1.00 34.03 119 VAL A O 1
ATOM 872 N N . GLN A 1 120 ? 28.968 25.439 7.663 1.00 40.28 120 GLN A N 1
ATOM 873 C CA . GLN A 1 120 ? 30.196 25.075 6.961 1.00 40.28 120 GLN A CA 1
ATOM 874 C C . GLN A 1 120 ? 30.384 23.565 7.108 1.00 40.28 120 GLN A C 1
ATOM 876 O O . GLN A 1 120 ? 31.018 23.084 8.043 1.00 40.28 120 GLN A O 1
ATOM 881 N N . LEU A 1 121 ? 29.778 22.812 6.194 1.00 37.97 121 LEU A N 1
ATOM 882 C CA . LEU A 1 121 ? 29.977 21.379 6.064 1.00 37.97 121 LEU A CA 1
ATOM 883 C C . LEU A 1 121 ? 31.167 21.146 5.123 1.00 37.97 121 LEU A C 1
ATOM 885 O O . LEU A 1 121 ? 31.001 20.861 3.940 1.00 37.97 121 LEU A O 1
ATOM 889 N N . GLN A 1 122 ? 32.386 21.319 5.629 1.00 43.38 122 GLN A N 1
ATOM 890 C CA . GLN A 1 122 ? 33.577 20.792 4.969 1.00 43.38 122 GLN A CA 1
ATOM 891 C C . GLN A 1 122 ? 34.461 20.061 5.976 1.00 43.38 122 GLN A C 1
ATOM 893 O O . GLN A 1 122 ? 34.790 20.587 7.034 1.00 43.38 122 GLN A O 1
ATOM 898 N N . ALA A 1 123 ? 34.873 18.872 5.535 1.00 45.97 123 ALA A N 1
ATOM 899 C CA . ALA A 1 123 ? 35.77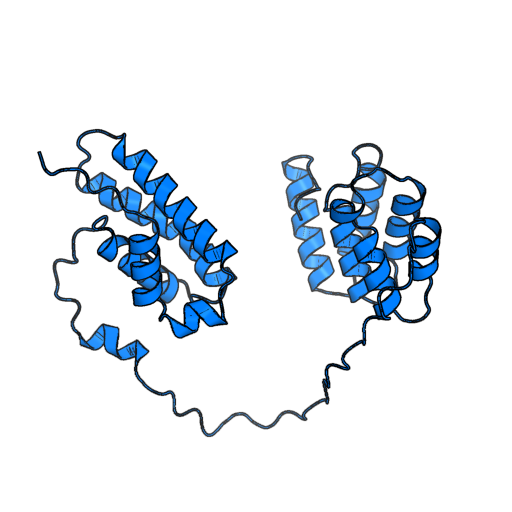5 17.902 6.143 1.00 45.97 123 ALA A CA 1
ATOM 900 C C . ALA A 1 123 ? 35.150 16.916 7.147 1.00 45.97 123 ALA A C 1
ATOM 902 O O . ALA A 1 123 ? 34.576 17.297 8.159 1.00 45.97 123 ALA A O 1
ATOM 903 N N . LEU A 1 124 ? 35.413 15.630 6.864 1.00 39.16 124 LEU A N 1
ATOM 904 C CA . LEU A 1 124 ? 35.161 14.417 7.657 1.00 39.16 124 LEU A CA 1
ATOM 905 C C . LEU A 1 124 ? 33.879 13.631 7.327 1.00 39.16 124 LEU A C 1
ATOM 907 O O . LEU A 1 124 ? 33.145 13.214 8.216 1.00 39.16 124 LEU A O 1
ATOM 911 N N . ILE A 1 125 ? 33.680 13.321 6.044 1.00 39.25 125 ILE A N 1
ATOM 912 C CA . ILE A 1 125 ? 33.046 12.055 5.650 1.00 39.25 125 ILE A CA 1
ATOM 913 C C . ILE A 1 125 ? 34.126 11.255 4.905 1.00 39.25 125 ILE A C 1
ATOM 915 O O . ILE A 1 125 ? 34.644 11.766 3.910 1.00 39.25 125 ILE A O 1
ATOM 919 N N . PRO A 1 126 ? 34.547 10.068 5.380 1.00 40.75 126 PRO A N 1
ATOM 920 C CA . PRO A 1 126 ? 35.391 9.185 4.583 1.00 40.75 126 PRO A CA 1
ATOM 921 C C . PRO A 1 126 ? 34.614 8.767 3.329 1.00 40.75 126 PRO A C 1
ATOM 923 O O . PRO A 1 126 ? 33.467 8.341 3.428 1.00 40.75 126 PRO A O 1
ATOM 926 N N . GLU A 1 127 ? 35.221 8.947 2.155 1.00 40.81 127 GLU A N 1
ATOM 927 C CA . GLU A 1 127 ? 34.583 8.641 0.875 1.00 40.81 127 GLU A CA 1
ATOM 928 C C . GLU A 1 127 ? 34.258 7.148 0.771 1.00 40.81 127 GLU A C 1
ATOM 930 O O . GLU A 1 127 ? 35.139 6.307 0.581 1.00 40.81 127 GLU A O 1
ATOM 935 N N . GLU A 1 128 ? 32.974 6.819 0.888 1.00 43.12 128 GLU A N 1
ATOM 936 C CA . GLU A 1 128 ? 32.460 5.526 0.462 1.00 43.12 128 GLU A CA 1
ATOM 937 C C . GLU A 1 128 ? 32.443 5.461 -1.075 1.00 43.12 128 GLU A C 1
ATOM 939 O O . GLU A 1 128 ? 32.137 6.459 -1.740 1.00 43.12 128 GLU A O 1
ATOM 944 N N . PRO A 1 129 ? 32.778 4.303 -1.674 1.00 39.81 129 PRO A N 1
ATOM 945 C CA . PRO A 1 129 ? 32.844 4.156 -3.118 1.00 39.81 129 PRO A CA 1
ATOM 946 C C . PRO A 1 129 ? 31.469 4.418 -3.737 1.00 39.81 129 PRO A C 1
ATOM 948 O O . PRO A 1 129 ? 30.504 3.686 -3.528 1.00 39.81 129 PRO A O 1
ATOM 951 N N . LYS A 1 130 ? 31.421 5.491 -4.527 1.00 41.03 130 LYS A N 1
ATOM 952 C CA . LYS A 1 130 ? 30.277 5.982 -5.290 1.00 41.03 130 LYS A CA 1
ATOM 953 C C . LYS A 1 130 ? 29.784 4.897 -6.257 1.00 41.03 130 LYS A C 1
ATOM 955 O O . LYS A 1 130 ? 30.271 4.787 -7.381 1.00 41.03 130 LYS A O 1
ATOM 960 N N . ALA A 1 131 ? 28.824 4.087 -5.817 1.00 41.41 131 ALA A N 1
ATOM 961 C CA . ALA A 1 131 ? 28.048 3.243 -6.714 1.00 41.41 131 ALA A CA 1
ATOM 962 C C . ALA A 1 131 ? 27.258 4.162 -7.667 1.00 41.41 131 ALA A C 1
ATOM 964 O O . ALA A 1 131 ? 26.606 5.101 -7.200 1.00 41.41 131 ALA A O 1
ATOM 965 N N . PRO A 1 132 ? 27.317 3.954 -8.993 1.00 37.28 132 PRO A N 1
ATOM 966 C CA . PRO A 1 132 ? 26.603 4.789 -9.942 1.00 37.28 132 PRO A CA 1
ATOM 967 C C . PRO A 1 132 ? 25.123 4.402 -9.929 1.00 37.28 132 PRO A C 1
ATOM 969 O O . PRO A 1 132 ? 24.656 3.651 -10.776 1.00 37.28 132 PRO A O 1
ATOM 972 N N . CYS A 1 133 ? 24.352 4.938 -8.987 1.00 33.81 133 CYS A N 1
ATOM 973 C CA . CYS A 1 133 ? 22.905 5.046 -9.138 1.00 33.81 133 CYS A CA 1
ATOM 974 C C . CYS A 1 133 ? 22.597 6.212 -10.087 1.00 33.81 133 CYS A C 1
ATOM 976 O O . CYS A 1 133 ? 21.997 7.221 -9.718 1.00 33.81 133 CYS A O 1
ATOM 978 N N . ALA A 1 134 ? 23.030 6.072 -11.343 1.00 35.12 134 ALA A N 1
ATOM 979 C CA . ALA A 1 134 ? 22.340 6.742 -12.425 1.00 35.12 134 ALA A CA 1
ATOM 980 C C . ALA A 1 134 ? 20.899 6.222 -12.365 1.00 35.12 134 ALA A C 1
ATOM 982 O O . ALA A 1 134 ? 20.650 5.047 -12.621 1.00 35.12 134 ALA A O 1
ATOM 983 N N . ARG A 1 135 ? 19.963 7.074 -11.930 1.00 43.69 135 ARG A N 1
ATOM 984 C CA . ARG A 1 135 ? 18.548 6.902 -12.253 1.00 43.69 135 ARG A CA 1
ATOM 985 C C . ARG A 1 135 ? 18.494 6.899 -13.772 1.00 43.69 135 ARG A C 1
ATOM 987 O O . ARG A 1 135 ? 18.508 7.960 -14.387 1.00 43.69 135 ARG A O 1
ATOM 994 N N . GLU A 1 136 ? 18.538 5.713 -14.358 1.00 41.16 136 GLU A N 1
ATOM 995 C CA . GLU A 1 136 ? 18.121 5.528 -15.731 1.00 41.16 136 GLU A CA 1
ATOM 996 C C . GLU A 1 136 ? 16.675 6.019 -15.755 1.00 41.16 136 GLU A C 1
ATOM 998 O O . GLU A 1 136 ? 15.807 5.468 -15.073 1.00 41.16 136 GLU A O 1
ATOM 1003 N N . GLU A 1 137 ? 16.454 7.169 -16.396 1.00 38.06 137 GLU A N 1
ATOM 1004 C CA . GLU A 1 137 ? 15.114 7.616 -16.731 1.00 38.06 137 GLU A CA 1
ATOM 1005 C C . GLU A 1 137 ? 14.508 6.477 -17.534 1.00 38.06 137 GLU A C 1
ATOM 1007 O O . GLU A 1 137 ? 14.826 6.282 -18.707 1.00 38.06 137 GLU A O 1
ATOM 1012 N N . VAL A 1 138 ? 13.673 5.678 -16.874 1.00 56.28 138 VAL A N 1
ATOM 1013 C CA . VAL A 1 138 ? 12.792 4.756 -17.564 1.00 56.28 138 VAL A CA 1
ATOM 1014 C C . VAL A 1 138 ? 11.879 5.660 -18.363 1.00 56.28 138 VAL A C 1
ATOM 1016 O O . VAL A 1 138 ? 10.924 6.231 -17.834 1.00 56.28 138 VAL A O 1
ATOM 1019 N N . VAL A 1 139 ? 12.252 5.863 -19.623 1.00 51.81 139 VAL A N 1
ATOM 1020 C CA . VAL A 1 139 ? 11.430 6.536 -20.609 1.00 51.81 139 VAL A CA 1
ATOM 1021 C C . VAL A 1 139 ? 10.146 5.735 -20.632 1.00 51.81 139 VAL A C 1
ATOM 1023 O O . VAL A 1 139 ? 10.115 4.611 -21.139 1.00 51.81 139 VAL A O 1
ATOM 1026 N N . LEU A 1 140 ? 9.106 6.289 -20.003 1.00 51.38 140 LEU A N 1
ATOM 1027 C CA . LEU A 1 140 ? 7.769 5.744 -20.121 1.00 51.38 140 LEU A CA 1
ATOM 1028 C C . LEU A 1 140 ? 7.530 5.561 -21.619 1.00 51.38 140 LEU A C 1
ATOM 1030 O O . LEU A 1 140 ? 7.731 6.522 -22.374 1.00 51.38 140 LEU A O 1
ATOM 1034 N N . PRO A 1 141 ? 7.165 4.350 -22.076 1.00 55.03 141 PRO A N 1
ATOM 1035 C CA . PRO A 1 141 ? 6.769 4.188 -23.458 1.00 55.03 141 PRO A CA 1
ATOM 1036 C C . PRO A 1 141 ? 5.709 5.261 -23.745 1.00 55.03 141 PRO A C 1
ATOM 1038 O O . PRO A 1 141 ? 4.836 5.475 -22.897 1.00 55.03 141 PRO A O 1
ATOM 1041 N N . PRO A 1 142 ? 5.817 5.987 -24.877 1.00 47.62 142 PRO A N 1
ATOM 1042 C CA . PRO A 1 142 ? 4.863 7.039 -25.208 1.00 47.62 142 PRO A CA 1
ATOM 1043 C C . PRO A 1 142 ? 3.451 6.465 -25.073 1.00 47.62 142 PRO A C 1
ATOM 1045 O O . PRO A 1 142 ? 3.286 5.289 -25.415 1.00 47.62 142 PRO A O 1
ATOM 1048 N N . PRO A 1 143 ? 2.471 7.233 -24.558 1.00 42.22 143 PRO A N 1
ATOM 1049 C CA . PRO A 1 143 ? 1.110 6.749 -24.367 1.00 42.22 143 PRO A CA 1
ATOM 1050 C C . PRO A 1 143 ? 0.619 6.210 -25.708 1.00 42.22 143 PRO A C 1
ATOM 1052 O O . PRO A 1 143 ? 0.367 6.967 -26.646 1.00 42.22 143 PRO A O 1
ATOM 1055 N N . LYS A 1 144 ? 0.621 4.882 -25.831 1.00 47.06 144 LYS A N 1
ATOM 1056 C CA . LYS A 1 144 ? 0.175 4.204 -27.038 1.00 47.06 144 LYS A CA 1
ATOM 1057 C C . LYS A 1 144 ? -1.342 4.313 -27.060 1.00 47.06 144 LYS A C 1
ATOM 1059 O O . LYS A 1 144 ? -1.986 4.210 -26.021 1.00 47.06 144 LYS A O 1
ATOM 1064 N N . GLU A 1 145 ? -1.842 4.587 -28.255 1.00 49.62 145 GLU A N 1
ATOM 1065 C CA . GLU A 1 145 ? -3.240 4.568 -28.678 1.00 49.62 145 GLU A CA 1
ATOM 1066 C C . GLU A 1 145 ? -4.084 3.580 -27.851 1.00 49.62 145 GLU A C 1
ATOM 1068 O O . GLU A 1 145 ? -3.698 2.419 -27.748 1.00 49.62 145 GLU A O 1
ATOM 1073 N N . GLU A 1 146 ? -5.177 4.073 -27.248 1.00 49.38 146 GLU A N 1
ATOM 1074 C CA . GLU A 1 146 ? -6.264 3.347 -26.553 1.00 49.38 146 GLU A CA 1
ATOM 1075 C C . GLU A 1 146 ? -5.976 1.865 -26.230 1.00 49.38 146 GLU A C 1
ATOM 1077 O O . GLU A 1 146 ? -6.566 0.948 -26.802 1.00 49.38 146 GLU A O 1
ATOM 1082 N N . VAL A 1 147 ? -5.060 1.612 -25.291 1.00 52.75 147 VAL A N 1
ATOM 1083 C CA . VAL A 1 147 ? -4.785 0.262 -24.767 1.00 52.75 147 VAL A CA 1
ATOM 1084 C C . VAL A 1 147 ? -5.834 -0.057 -23.695 1.00 52.75 147 VAL A C 1
ATOM 1086 O O . VAL A 1 147 ? -5.541 -0.116 -22.505 1.00 52.75 147 VAL A O 1
ATOM 1089 N N . ASP A 1 148 ? -7.097 -0.157 -24.108 1.00 59.66 148 ASP A N 1
ATOM 1090 C CA . ASP A 1 148 ? -8.259 -0.124 -23.206 1.00 59.66 148 ASP A CA 1
ATOM 1091 C C . ASP A 1 148 ? -8.689 -1.501 -22.675 1.00 59.66 148 ASP A C 1
ATOM 1093 O O . ASP A 1 148 ? -9.753 -1.651 -22.064 1.00 59.66 148 ASP A O 1
ATOM 1097 N N . THR A 1 149 ? -7.881 -2.550 -22.871 1.00 81.69 149 THR A N 1
ATOM 1098 C CA . THR A 1 149 ? -8.241 -3.881 -22.376 1.00 81.69 149 THR A CA 1
ATOM 1099 C C . THR A 1 149 ? -7.401 -4.296 -21.176 1.00 81.69 149 THR A C 1
ATOM 1101 O O . THR A 1 149 ? -6.177 -4.383 -21.220 1.00 81.69 149 THR A O 1
ATOM 1104 N N . VAL A 1 150 ? -8.070 -4.678 -20.082 1.00 87.88 150 VAL A N 1
ATOM 1105 C CA . VAL A 1 150 ? -7.418 -5.304 -18.914 1.00 87.88 150 VAL A CA 1
ATOM 1106 C C . VAL A 1 150 ? -6.547 -6.508 -19.303 1.00 87.88 150 VAL A C 1
ATOM 1108 O O . VAL A 1 150 ? -5.559 -6.795 -18.634 1.00 87.88 150 VAL A O 1
ATOM 1111 N N . ALA A 1 151 ? -6.851 -7.177 -20.418 1.00 90.56 151 ALA A N 1
ATOM 1112 C CA . ALA A 1 151 ? -6.025 -8.243 -20.976 1.00 90.56 151 ALA A CA 1
ATOM 1113 C C . ALA A 1 151 ? -4.596 -7.785 -21.337 1.00 90.56 151 ALA A C 1
ATOM 1115 O O . ALA A 1 151 ? -3.642 -8.529 -21.104 1.00 90.56 151 ALA A O 1
ATOM 1116 N N . GLU A 1 152 ? -4.423 -6.574 -21.867 1.00 90.12 152 GLU A N 1
ATOM 1117 C CA . GLU A 1 152 ? -3.110 -6.027 -22.228 1.00 90.12 152 GLU A CA 1
ATOM 1118 C C . GLU A 1 152 ? -2.295 -5.662 -20.992 1.00 90.12 152 GLU A C 1
ATOM 1120 O O . GLU A 1 152 ? -1.122 -6.030 -20.906 1.00 90.12 152 GLU A O 1
ATOM 1125 N N . PHE A 1 153 ? -2.931 -5.060 -19.984 1.00 92.25 153 PHE A N 1
ATOM 1126 C CA . PHE A 1 153 ? -2.287 -4.817 -18.693 1.00 92.25 153 PHE A CA 1
ATOM 1127 C C . PHE A 1 153 ? -1.845 -6.125 -18.032 1.00 92.25 153 PHE A C 1
ATOM 1129 O O . PHE A 1 153 ? -0.697 -6.260 -17.607 1.00 92.25 153 PHE A O 1
ATOM 1136 N N . LEU A 1 154 ? -2.713 -7.142 -18.030 1.00 95.12 154 LEU A N 1
ATOM 1137 C CA . LEU A 1 154 ? -2.371 -8.475 -17.534 1.00 95.12 154 LEU A CA 1
ATOM 1138 C C . LEU A 1 154 ? -1.211 -9.100 -18.314 1.00 95.12 154 LEU A C 1
ATOM 1140 O O . LEU A 1 154 ? -0.362 -9.768 -17.718 1.00 95.12 154 LEU A O 1
ATOM 1144 N N . LYS A 1 155 ? -1.135 -8.895 -19.631 1.00 95.94 155 LYS A N 1
ATOM 1145 C CA . LYS A 1 155 ? 0.011 -9.335 -20.435 1.00 95.94 155 LYS A CA 1
ATOM 1146 C C . LYS A 1 155 ? 1.292 -8.611 -20.009 1.00 95.94 155 LYS A C 1
ATOM 1148 O O . LYS A 1 155 ? 2.312 -9.272 -19.837 1.00 95.94 155 LYS A O 1
ATOM 1153 N N . GLY A 1 156 ? 1.225 -7.305 -19.763 1.00 95.44 156 GLY A N 1
ATOM 1154 C CA . GLY A 1 156 ? 2.345 -6.493 -19.283 1.00 95.44 156 GLY A CA 1
ATOM 1155 C C . GLY A 1 156 ? 2.900 -6.933 -17.923 1.00 95.44 156 GLY A C 1
ATOM 1156 O O . GLY A 1 156 ? 4.108 -6.919 -17.711 1.00 95.44 156 GLY A O 1
ATOM 1157 N N . THR A 1 157 ? 2.062 -7.468 -17.028 1.00 97.31 157 THR A N 1
ATOM 1158 C CA . THR A 1 157 ? 2.540 -8.061 -15.757 1.00 97.31 157 THR A CA 1
ATOM 1159 C C . THR A 1 157 ? 3.383 -9.336 -15.921 1.00 97.31 157 THR A C 1
ATOM 1161 O O . THR A 1 157 ? 3.837 -9.906 -14.929 1.00 97.31 157 THR A O 1
ATOM 1164 N N . ARG A 1 158 ? 3.562 -9.840 -17.148 1.00 97.44 158 ARG A N 1
ATOM 1165 C CA . ARG A 1 158 ? 4.406 -11.004 -17.477 1.00 97.44 158 ARG A CA 1
ATOM 1166 C C . ARG A 1 158 ? 5.697 -10.611 -18.195 1.00 97.44 158 ARG A C 1
ATOM 1168 O O . ARG A 1 158 ? 6.403 -11.491 -18.680 1.00 97.44 158 ARG A O 1
ATOM 1175 N N . ASP A 1 159 ? 5.985 -9.317 -18.289 1.00 98.12 159 ASP A N 1
ATOM 1176 C CA . ASP A 1 159 ? 7.202 -8.832 -18.928 1.00 98.12 159 ASP A CA 1
ATOM 1177 C C . ASP A 1 159 ? 8.461 -9.331 -18.185 1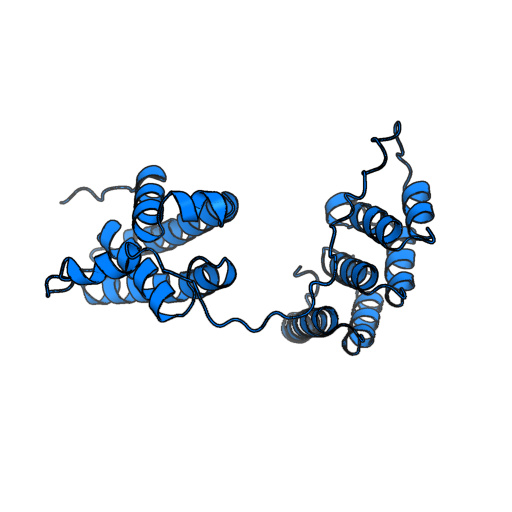.00 98.12 159 ASP A C 1
ATOM 1179 O O . ASP A 1 159 ? 8.448 -9.423 -16.949 1.00 98.12 159 ASP A O 1
ATOM 1183 N N . PRO A 1 160 ? 9.548 -9.695 -18.891 1.00 97.50 160 PRO A N 1
ATOM 1184 C CA . PRO A 1 160 ? 10.809 -10.050 -18.244 1.00 97.50 160 PRO A CA 1
ATOM 1185 C C . PRO A 1 160 ? 11.387 -8.917 -17.382 1.00 97.50 160 PRO A C 1
ATOM 1187 O O . PRO A 1 160 ? 12.003 -9.206 -16.353 1.00 97.50 160 PRO A O 1
ATOM 1190 N N . ASP A 1 161 ? 11.168 -7.651 -17.744 1.00 97.62 161 ASP A N 1
ATOM 1191 C CA . ASP A 1 161 ? 11.647 -6.504 -16.976 1.00 97.62 161 ASP A CA 1
ATOM 1192 C C . ASP A 1 161 ? 10.758 -6.241 -15.738 1.00 97.62 161 ASP A C 1
ATOM 1194 O O . ASP A 1 161 ? 9.556 -5.977 -15.875 1.00 97.62 161 ASP A O 1
ATOM 1198 N N . PRO A 1 162 ? 11.317 -6.287 -14.510 1.00 97.94 162 PRO A N 1
ATOM 1199 C CA . PRO A 1 162 ? 10.560 -6.009 -13.290 1.00 97.94 162 PRO A CA 1
ATOM 1200 C C . PRO A 1 162 ? 9.974 -4.598 -13.252 1.00 97.94 162 PRO A C 1
ATOM 1202 O O . PRO A 1 162 ? 8.889 -4.404 -12.698 1.00 97.94 162 PRO A O 1
ATOM 1205 N N . THR A 1 163 ? 10.636 -3.617 -13.869 1.00 97.00 163 THR A N 1
ATOM 1206 C CA . THR A 1 163 ? 10.140 -2.237 -13.879 1.00 97.00 163 THR A CA 1
ATOM 1207 C C . THR A 1 163 ? 8.848 -2.134 -14.677 1.00 97.00 163 THR A C 1
ATOM 1209 O O . THR A 1 163 ? 7.860 -1.562 -14.210 1.00 97.00 163 THR A O 1
ATOM 1212 N N . THR A 1 164 ? 8.826 -2.777 -15.842 1.00 96.06 164 THR A N 1
ATOM 1213 C CA . THR A 1 164 ? 7.640 -2.923 -16.680 1.00 96.06 164 THR A CA 1
ATOM 1214 C C . THR A 1 164 ? 6.531 -3.669 -15.938 1.00 96.06 164 THR A C 1
ATOM 1216 O O . THR A 1 164 ? 5.406 -3.167 -15.873 1.00 96.06 164 THR A O 1
ATOM 1219 N N . ARG A 1 165 ? 6.825 -4.805 -15.283 1.00 98.06 165 ARG A N 1
ATOM 1220 C CA . ARG A 1 165 ? 5.814 -5.531 -14.485 1.00 98.06 165 ARG A CA 1
ATOM 1221 C C . ARG A 1 165 ? 5.191 -4.656 -13.404 1.00 98.06 165 ARG A C 1
ATOM 1223 O O . ARG A 1 165 ? 3.967 -4.621 -13.287 1.00 98.06 165 ARG A O 1
ATOM 1230 N N . LYS A 1 166 ? 6.017 -3.937 -12.639 1.00 97.88 166 LYS A N 1
ATOM 1231 C CA . LYS A 1 166 ? 5.565 -3.019 -11.588 1.00 97.88 166 LYS A CA 1
ATOM 1232 C C . LYS A 1 166 ? 4.674 -1.913 -12.152 1.00 97.88 166 LYS A C 1
ATOM 1234 O O . LYS A 1 166 ? 3.640 -1.621 -11.556 1.00 97.88 166 LYS A O 1
ATOM 1239 N N . LEU A 1 167 ? 5.056 -1.317 -13.284 1.00 95.75 167 LEU A N 1
ATOM 1240 C CA . LEU A 1 167 ? 4.279 -0.265 -13.939 1.00 95.75 167 LEU A CA 1
ATOM 1241 C C . LEU A 1 167 ? 2.870 -0.762 -14.283 1.00 95.75 167 LEU A C 1
ATOM 1243 O O . LEU A 1 167 ? 1.891 -0.162 -13.855 1.00 95.75 167 LEU A O 1
ATOM 1247 N N . TYR A 1 168 ? 2.765 -1.897 -14.977 1.00 95.88 168 TYR A N 1
ATOM 1248 C CA . TYR A 1 168 ? 1.467 -2.484 -15.319 1.00 95.88 168 TYR A CA 1
ATOM 1249 C C . TYR A 1 168 ? 0.661 -2.894 -14.083 1.00 95.88 168 TYR A C 1
ATOM 1251 O O . TYR A 1 168 ? -0.555 -2.727 -14.060 1.00 95.88 168 TYR A O 1
ATOM 1259 N N . LEU A 1 169 ? 1.322 -3.400 -13.040 1.00 95.62 169 LEU A N 1
ATOM 1260 C CA . LEU A 1 169 ? 0.663 -3.776 -11.792 1.00 95.62 169 LEU A CA 1
ATOM 1261 C C . LEU A 1 169 ? 0.091 -2.564 -11.040 1.00 95.62 169 LEU A C 1
ATOM 1263 O O . LEU A 1 169 ? -0.977 -2.669 -10.440 1.00 95.62 169 LEU A O 1
ATOM 1267 N N . ARG A 1 170 ? 0.766 -1.411 -11.098 1.00 94.94 170 ARG A N 1
ATOM 1268 C CA . ARG A 1 170 ? 0.259 -0.147 -10.549 1.00 94.94 170 ARG A CA 1
ATOM 1269 C C . ARG A 1 170 ? -1.003 0.309 -11.278 1.00 94.94 170 ARG A C 1
ATOM 1271 O O . ARG A 1 170 ? -1.962 0.703 -10.629 1.00 94.94 170 ARG A O 1
ATOM 1278 N N . GLU A 1 171 ? -1.039 0.195 -12.603 1.00 93.25 171 GLU A N 1
ATOM 1279 C CA . GLU A 1 171 ? -2.244 0.538 -13.373 1.00 93.25 171 GLU A CA 1
ATOM 1280 C C . GLU A 1 171 ? -3.407 -0.441 -13.136 1.00 93.25 171 GLU A C 1
ATOM 1282 O O . GLU A 1 171 ? -4.567 -0.092 -13.340 1.00 93.25 171 GLU A O 1
ATOM 1287 N N . LEU A 1 172 ? -3.115 -1.649 -12.642 1.00 92.56 172 LEU A N 1
ATOM 1288 C CA . LEU A 1 172 ? -4.112 -2.621 -12.185 1.00 92.56 172 LEU A CA 1
ATOM 1289 C C . LEU A 1 172 ? -4.555 -2.421 -10.722 1.00 92.56 172 LEU A C 1
ATOM 1291 O O . LEU A 1 172 ? -5.353 -3.215 -10.223 1.00 92.56 172 LEU A O 1
ATOM 1295 N N . CYS A 1 173 ? -4.055 -1.398 -10.022 1.00 90.06 173 CYS A N 1
ATOM 1296 C CA . CYS A 1 173 ? -4.433 -1.129 -8.635 1.00 90.06 173 CYS A CA 1
ATOM 1297 C C . CYS A 1 173 ? -5.924 -0.751 -8.540 1.00 90.06 173 CYS A C 1
ATOM 1299 O O . CYS A 1 173 ? -6.423 -0.029 -9.413 1.00 90.06 173 CYS A O 1
ATOM 1301 N N . PRO A 1 174 ? -6.667 -1.184 -7.504 1.00 84.69 174 PRO A N 1
ATOM 1302 C CA . PRO A 1 174 ? -8.100 -0.895 -7.404 1.00 84.69 174 PRO A CA 1
ATOM 1303 C C . PRO A 1 174 ? -8.421 0.600 -7.359 1.00 84.69 174 PRO A C 1
ATOM 1305 O O . PRO A 1 174 ? -9.461 1.004 -7.882 1.00 84.69 174 PRO A O 1
ATOM 1308 N N . CYS A 1 175 ? -7.519 1.429 -6.822 1.00 82.56 175 CYS A N 1
ATOM 1309 C CA . CYS A 1 175 ? -7.647 2.885 -6.859 1.00 82.56 175 CYS A CA 1
ATOM 1310 C C . CYS A 1 175 ? -7.709 3.454 -8.293 1.00 82.56 175 CYS A C 1
ATOM 1312 O O . CYS A 1 175 ? -8.390 4.459 -8.526 1.00 82.56 175 CYS A O 1
ATOM 1314 N N . HIS A 1 176 ? -7.074 2.789 -9.268 1.00 83.31 176 HIS A N 1
ATOM 1315 C CA . HIS A 1 176 ? -7.110 3.150 -10.690 1.00 83.31 176 HIS A CA 1
ATOM 1316 C C . HIS A 1 176 ? -8.262 2.441 -11.415 1.00 83.31 176 HIS A C 1
ATOM 1318 O O . HIS A 1 176 ? -9.051 3.081 -12.110 1.00 83.31 176 HIS A O 1
ATOM 1324 N N . VAL A 1 177 ? -8.387 1.124 -11.224 1.00 81.56 177 VAL A N 1
ATOM 1325 C CA . VAL A 1 177 ? -9.320 0.270 -11.974 1.00 81.56 177 VAL A CA 1
ATOM 1326 C C . VAL A 1 177 ? -10.777 0.508 -11.558 1.00 81.56 177 VAL A C 1
ATOM 1328 O O . VAL A 1 177 ? -11.662 0.457 -12.410 1.00 81.56 177 VAL A O 1
ATOM 1331 N N . LYS A 1 178 ? -11.054 0.794 -10.275 1.00 81.62 178 LYS A N 1
ATOM 1332 C CA . LYS A 1 178 ? -12.395 1.099 -9.718 1.00 81.62 178 LYS A CA 1
ATOM 1333 C C . LYS A 1 178 ? -13.490 0.072 -10.047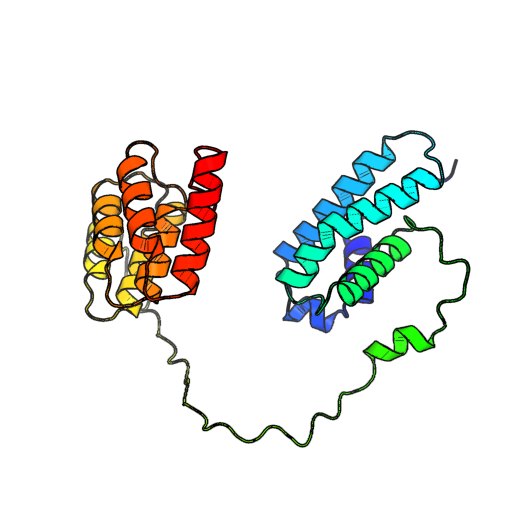 1.00 81.62 178 LYS A C 1
ATOM 1335 O O . LYS A 1 178 ? -14.681 0.377 -9.989 1.00 81.62 178 LYS A O 1
ATOM 1340 N N . ARG A 1 179 ? -13.099 -1.157 -10.386 1.00 83.69 179 ARG A N 1
ATOM 1341 C CA . ARG A 1 179 ? -13.989 -2.288 -10.662 1.00 83.69 179 ARG A CA 1
ATOM 1342 C C . ARG A 1 179 ? -13.387 -3.574 -10.110 1.00 83.69 179 ARG A C 1
ATOM 1344 O O . ARG A 1 179 ? -12.174 -3.756 -10.156 1.00 83.69 179 ARG A O 1
ATOM 1351 N N . ASP A 1 180 ? -14.245 -4.462 -9.623 1.00 88.69 180 ASP A N 1
ATOM 1352 C CA . ASP A 1 180 ? -13.835 -5.785 -9.159 1.00 88.69 180 ASP A CA 1
ATOM 1353 C C . ASP A 1 180 ? -13.706 -6.737 -10.355 1.00 88.69 180 ASP A C 1
ATOM 1355 O O . ASP A 1 180 ? -14.680 -7.009 -11.062 1.00 88.69 180 ASP A O 1
ATOM 1359 N N . VAL A 1 181 ? -12.481 -7.185 -10.631 1.00 91.25 181 VAL A N 1
ATOM 1360 C CA . VAL A 1 181 ? -12.160 -8.041 -11.775 1.00 91.25 181 VAL A CA 1
ATOM 1361 C C . VAL A 1 181 ? -11.379 -9.234 -11.270 1.00 91.25 181 VAL A C 1
ATOM 1363 O O . VAL A 1 181 ? -10.187 -9.142 -10.997 1.00 91.25 181 VAL A O 1
ATOM 1366 N N . GLU A 1 182 ? -12.055 -10.372 -11.209 1.00 93.12 182 GLU A N 1
ATOM 1367 C CA . GLU A 1 182 ? -11.517 -11.632 -10.696 1.00 93.12 182 GLU A CA 1
ATOM 1368 C C . GLU A 1 182 ? -10.132 -11.983 -11.266 1.00 93.12 182 GLU A C 1
ATOM 1370 O O . GLU A 1 182 ? -9.179 -12.161 -10.512 1.00 93.12 182 GLU A O 1
ATOM 1375 N N . VAL A 1 183 ? -9.972 -11.944 -12.593 1.00 94.31 183 VAL A N 1
ATOM 1376 C CA . VAL A 1 183 ? -8.693 -12.273 -13.250 1.00 94.31 183 VAL A CA 1
ATOM 1377 C C . VAL A 1 183 ? -7.543 -11.319 -12.903 1.00 94.31 183 VAL A C 1
ATOM 1379 O O . VAL A 1 183 ? -6.377 -11.679 -13.065 1.00 94.31 183 VAL A O 1
ATOM 1382 N N . VAL A 1 184 ? -7.845 -10.098 -12.449 1.00 94.81 184 VAL A N 1
ATOM 1383 C CA . VAL A 1 184 ? -6.831 -9.149 -11.965 1.00 94.81 184 VAL A CA 1
ATOM 1384 C C . VAL A 1 184 ? -6.367 -9.555 -10.575 1.00 94.81 184 VAL A C 1
ATOM 1386 O O . VAL A 1 184 ? -5.164 -9.601 -10.330 1.00 94.81 184 VAL A O 1
ATOM 1389 N N . TRP A 1 185 ? -7.296 -9.918 -9.694 1.00 95.75 185 TRP A N 1
ATOM 1390 C CA . TRP A 1 185 ? -6.976 -10.365 -8.342 1.00 95.75 185 TRP A CA 1
ATOM 1391 C C . TRP A 1 185 ? -6.188 -11.661 -8.316 1.00 95.75 185 TRP A C 1
ATOM 1393 O O . TRP A 1 185 ? -5.174 -11.736 -7.622 1.00 95.75 185 TRP A O 1
ATOM 1403 N N . ASP A 1 186 ? -6.591 -12.639 -9.125 1.00 96.88 186 ASP A N 1
ATOM 1404 C CA . ASP A 1 186 ? -5.852 -13.892 -9.258 1.00 96.88 186 ASP A CA 1
ATOM 1405 C C . ASP A 1 186 ? -4.404 -13.609 -9.691 1.00 96.88 186 ASP A C 1
ATOM 1407 O O . ASP A 1 186 ? -3.455 -14.140 -9.112 1.00 96.88 186 ASP A O 1
ATOM 1411 N N . ARG A 1 187 ? -4.210 -12.673 -10.633 1.00 97.12 187 ARG A N 1
ATOM 1412 C CA . ARG A 1 187 ? -2.871 -12.273 -11.076 1.00 97.12 187 ARG A CA 1
ATOM 1413 C C . ARG A 1 187 ? -2.070 -11.545 -9.994 1.00 97.12 187 ARG A C 1
ATOM 1415 O O . ARG A 1 187 ? -0.880 -11.817 -9.852 1.00 97.12 187 ARG A O 1
ATOM 1422 N N . ILE A 1 188 ? -2.684 -10.635 -9.239 1.00 97.25 188 ILE A N 1
ATOM 1423 C CA . ILE A 1 188 ? -2.021 -9.938 -8.123 1.00 97.25 188 ILE A CA 1
ATOM 1424 C C . ILE A 1 188 ? -1.549 -10.962 -7.080 1.00 97.25 188 ILE A C 1
ATOM 1426 O O . ILE A 1 188 ? -0.395 -10.916 -6.657 1.00 97.25 188 ILE A O 1
ATOM 1430 N N . LEU A 1 189 ? -2.401 -11.927 -6.719 1.00 98.00 189 LEU A N 1
ATOM 1431 C CA . LEU A 1 189 ? -2.069 -12.986 -5.763 1.00 98.00 189 LEU A CA 1
ATOM 1432 C C . LEU A 1 189 ? -0.923 -13.883 -6.259 1.00 98.00 189 LEU A C 1
ATOM 1434 O O . LEU A 1 189 ? -0.020 -14.197 -5.482 1.00 98.00 189 LEU A O 1
ATOM 1438 N N . GLU A 1 190 ? -0.897 -14.255 -7.542 1.00 97.69 190 GLU A N 1
ATOM 1439 C CA . GLU A 1 190 ? 0.232 -14.988 -8.143 1.00 97.69 190 GLU A CA 1
ATOM 1440 C C . GLU A 1 190 ? 1.567 -14.243 -7.983 1.00 97.69 190 GLU A C 1
ATOM 1442 O O . GLU A 1 190 ? 2.600 -14.853 -7.697 1.00 97.69 190 GLU A O 1
ATOM 1447 N N . MET A 1 191 ? 1.551 -12.919 -8.149 1.00 98.25 191 MET A N 1
ATOM 1448 C CA . MET A 1 191 ? 2.750 -12.075 -8.127 1.00 98.25 191 MET A CA 1
ATOM 1449 C C . MET A 1 191 ? 3.302 -11.806 -6.720 1.00 98.25 191 MET A C 1
ATOM 1451 O O . MET A 1 191 ? 4.363 -11.201 -6.586 1.00 98.25 191 MET A O 1
ATOM 1455 N N . THR A 1 192 ? 2.655 -12.302 -5.663 1.00 98.25 192 THR A N 1
ATOM 1456 C CA . THR A 1 192 ? 3.161 -12.219 -4.275 1.00 98.25 192 THR A CA 1
ATOM 1457 C C . THR A 1 192 ? 4.555 -12.830 -4.100 1.00 98.25 192 THR A C 1
ATOM 1459 O O . THR A 1 192 ? 5.274 -12.455 -3.180 1.00 98.25 192 THR A O 1
ATOM 1462 N N . ASN A 1 193 ? 4.961 -13.722 -5.010 1.00 97.31 193 ASN A N 1
ATOM 1463 C CA . ASN A 1 193 ? 6.277 -14.365 -5.039 1.00 97.31 193 ASN A CA 1
ATOM 1464 C C . ASN A 1 193 ? 7.155 -13.873 -6.205 1.00 97.31 193 ASN A C 1
ATOM 1466 O O . ASN A 1 193 ? 8.036 -14.606 -6.655 1.00 97.31 193 ASN A O 1
ATOM 1470 N N . ASP A 1 194 ? 6.901 -12.676 -6.749 1.00 98.56 194 ASP A N 1
ATOM 1471 C CA . ASP A 1 194 ? 7.750 -12.107 -7.802 1.00 98.56 194 ASP A CA 1
ATOM 1472 C C . ASP A 1 194 ? 9.209 -12.020 -7.311 1.00 98.56 194 ASP A C 1
ATOM 1474 O O . ASP A 1 194 ? 9.439 -11.650 -6.156 1.00 98.56 194 ASP A O 1
ATOM 1478 N N . PRO A 1 195 ? 10.215 -12.367 -8.134 1.00 98.19 195 PRO A N 1
ATOM 1479 C CA . PRO A 1 195 ? 11.613 -12.296 -7.711 1.00 98.19 195 PRO A CA 1
ATOM 1480 C C . PRO A 1 195 ? 12.046 -10.878 -7.317 1.00 98.19 195 PRO A C 1
ATOM 1482 O O . PRO A 1 195 ? 12.919 -10.723 -6.461 1.00 98.19 195 PRO A O 1
ATOM 1485 N N . ASP A 1 196 ? 11.432 -9.845 -7.897 1.00 98.56 196 ASP A N 1
ATOM 1486 C CA . ASP A 1 196 ? 11.799 -8.460 -7.637 1.00 98.56 196 ASP A CA 1
ATOM 1487 C C . ASP A 1 196 ? 11.033 -7.874 -6.430 1.00 98.56 196 ASP A C 1
ATOM 1489 O O . ASP A 1 196 ? 9.796 -7.879 -6.411 1.00 98.56 196 ASP A O 1
ATOM 1493 N N . PRO A 1 197 ? 11.733 -7.333 -5.412 1.00 98.44 197 PRO A N 1
ATOM 1494 C CA . PRO A 1 197 ? 11.087 -6.794 -4.218 1.00 98.44 197 PRO A CA 1
ATOM 1495 C C . PRO A 1 197 ? 10.223 -5.560 -4.506 1.00 98.44 197 PRO A C 1
ATOM 1497 O O . PRO A 1 197 ? 9.207 -5.364 -3.844 1.00 98.44 197 PRO A O 1
ATOM 1500 N N . ALA A 1 198 ? 10.549 -4.738 -5.508 1.00 98.25 198 ALA A N 1
ATOM 1501 C CA . ALA A 1 198 ? 9.735 -3.573 -5.839 1.00 98.25 198 ALA A CA 1
ATOM 1502 C C . ALA A 1 198 ? 8.395 -3.979 -6.473 1.00 98.25 198 ALA A C 1
ATOM 1504 O O . ALA A 1 198 ? 7.389 -3.294 -6.262 1.00 98.25 198 ALA A O 1
ATOM 1505 N N . VAL A 1 199 ? 8.363 -5.094 -7.211 1.00 98.62 199 VAL A N 1
ATOM 1506 C CA . VAL A 1 199 ? 7.116 -5.700 -7.701 1.00 98.62 199 VAL A CA 1
ATOM 1507 C C . VAL A 1 199 ? 6.311 -6.277 -6.537 1.00 98.62 199 VAL A C 1
ATOM 1509 O O . VAL A 1 199 ? 5.132 -5.947 -6.407 1.00 98.62 199 VAL A O 1
ATOM 1512 N N . ARG A 1 200 ? 6.931 -7.063 -5.643 1.00 98.62 200 ARG A N 1
ATOM 1513 C CA . ARG A 1 200 ? 6.242 -7.614 -4.457 1.00 98.62 200 ARG A CA 1
ATOM 1514 C C . ARG A 1 200 ? 5.669 -6.525 -3.552 1.00 98.62 200 ARG A C 1
ATOM 1516 O O . ARG A 1 200 ? 4.555 -6.660 -3.055 1.00 98.62 200 ARG A O 1
ATOM 1523 N N . TYR A 1 201 ? 6.378 -5.412 -3.383 1.00 98.38 201 TYR A N 1
ATOM 1524 C CA . TYR A 1 201 ? 5.862 -4.265 -2.640 1.00 98.38 201 TYR A CA 1
ATOM 1525 C C . TYR A 1 201 ? 4.584 -3.702 -3.274 1.00 98.38 201 TYR A C 1
ATOM 1527 O O . TYR A 1 201 ? 3.604 -3.455 -2.574 1.00 98.38 201 TYR A O 1
ATOM 1535 N N . GLN A 1 202 ? 4.570 -3.537 -4.600 1.00 98.06 202 GLN A N 1
ATOM 1536 C CA . GLN A 1 202 ? 3.384 -3.071 -5.319 1.00 98.06 202 GLN A CA 1
ATOM 1537 C C . GLN A 1 202 ? 2.224 -4.074 -5.210 1.00 98.06 202 GLN A C 1
ATOM 1539 O O . GLN A 1 202 ? 1.080 -3.662 -5.053 1.00 98.06 202 GLN A O 1
ATOM 1544 N N . VAL A 1 203 ? 2.501 -5.383 -5.228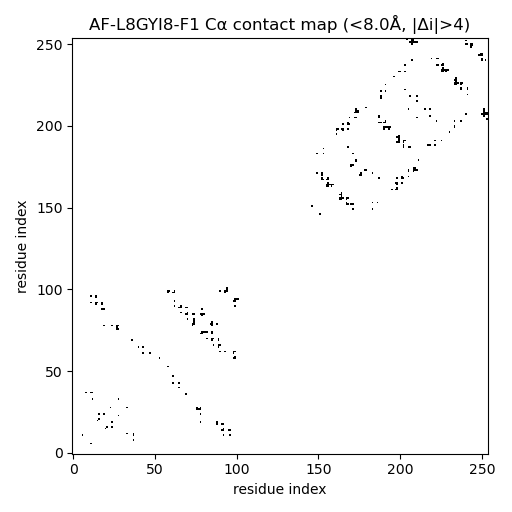 1.00 98.19 203 VAL A N 1
ATOM 1545 C CA . VAL A 1 203 ? 1.486 -6.419 -4.963 1.00 98.19 203 VAL A CA 1
ATOM 1546 C C . VAL A 1 203 ? 0.870 -6.232 -3.580 1.00 98.19 203 VAL A C 1
ATOM 1548 O O . VAL A 1 203 ? -0.350 -6.161 -3.460 1.00 98.19 203 VAL A O 1
ATOM 1551 N N . MET A 1 204 ? 1.703 -6.112 -2.543 1.00 98.00 204 MET A N 1
ATOM 1552 C CA . MET A 1 204 ? 1.250 -5.894 -1.167 1.00 98.00 204 MET A CA 1
ATOM 1553 C C . MET A 1 204 ? 0.386 -4.634 -1.052 1.00 98.00 204 MET A C 1
ATOM 1555 O O . MET A 1 204 ? -0.670 -4.684 -0.424 1.00 98.00 204 MET A O 1
ATOM 1559 N N . HIS A 1 205 ? 0.792 -3.545 -1.711 1.00 96.75 205 HIS A N 1
ATOM 1560 C CA . HIS A 1 205 ? -0.000 -2.322 -1.794 1.00 96.75 205 HIS A CA 1
ATOM 1561 C C . HIS A 1 205 ? -1.386 -2.589 -2.390 1.00 96.75 205 HIS A C 1
ATOM 1563 O O . HIS A 1 205 ? -2.387 -2.328 -1.735 1.00 96.75 205 HIS A O 1
ATOM 1569 N N . ASN A 1 206 ? -1.461 -3.181 -3.587 1.00 96.62 206 ASN A N 1
ATOM 1570 C CA . ASN A 1 206 ? -2.734 -3.454 -4.261 1.00 96.62 206 ASN A CA 1
ATOM 1571 C C . ASN A 1 206 ? -3.666 -4.353 -3.428 1.00 96.62 206 ASN A C 1
ATOM 1573 O O . ASN A 1 206 ? -4.883 -4.180 -3.457 1.00 96.62 206 ASN A O 1
ATOM 1577 N N . LEU A 1 207 ? -3.109 -5.312 -2.681 1.00 97.19 207 LEU A N 1
ATOM 1578 C CA . LEU A 1 207 ? -3.876 -6.175 -1.778 1.00 97.19 207 LEU A CA 1
ATOM 1579 C C . LEU A 1 207 ? -4.509 -5.399 -0.610 1.00 97.19 207 LEU A C 1
ATOM 1581 O O . LEU A 1 207 ? -5.554 -5.817 -0.111 1.00 97.19 207 LEU A O 1
ATOM 1585 N N . CYS A 1 208 ? -3.906 -4.284 -0.190 1.00 96.12 208 CYS A N 1
ATOM 1586 C CA . CYS A 1 208 ? -4.351 -3.466 0.943 1.00 96.12 208 CYS A CA 1
ATOM 1587 C C . CYS A 1 208 ? -4.999 -2.130 0.530 1.00 96.12 208 CYS A C 1
ATOM 1589 O O . CYS A 1 208 ? -5.312 -1.328 1.406 1.00 96.12 208 CYS A O 1
ATOM 1591 N N . ASP A 1 209 ? -5.198 -1.890 -0.768 1.00 91.44 209 ASP A N 1
ATOM 1592 C CA . ASP A 1 209 ? -5.757 -0.652 -1.338 1.00 91.44 209 ASP A CA 1
ATOM 1593 C C . ASP A 1 209 ? -7.125 -0.927 -1.995 1.00 91.44 209 ASP A C 1
ATOM 1595 O O . ASP A 1 209 ? -7.383 -0.618 -3.157 1.00 91.44 209 ASP A O 1
ATOM 1599 N N . GLY A 1 210 ? -8.011 -1.614 -1.265 1.00 89.44 210 GLY A N 1
ATOM 1600 C CA . GLY A 1 210 ? -9.404 -1.821 -1.675 1.00 89.44 210 GLY A CA 1
ATOM 1601 C C . GLY A 1 210 ? -9.722 -3.192 -2.271 1.00 89.44 210 GLY A C 1
ATOM 1602 O O . GLY A 1 210 ? -10.580 -3.291 -3.149 1.00 89.44 210 GLY A O 1
ATOM 1603 N N . SER A 1 211 ? -9.076 -4.263 -1.802 1.00 92.44 211 SER A N 1
ATOM 1604 C CA . SER A 1 211 ? -9.463 -5.617 -2.214 1.00 92.44 211 SER A CA 1
ATOM 1605 C C . SER A 1 211 ? -10.865 -6.004 -1.715 1.00 92.44 211 SER A C 1
ATOM 1607 O O . SER A 1 211 ? -11.285 -5.567 -0.633 1.00 92.44 211 SER A O 1
ATOM 1609 N N . PRO A 1 212 ? -11.634 -6.776 -2.513 1.00 94.25 212 PRO A N 1
ATOM 1610 C CA . PRO A 1 212 ? -13.024 -7.090 -2.212 1.00 94.25 212 PRO A CA 1
ATOM 1611 C C . PRO A 1 212 ? -13.131 -8.049 -1.025 1.00 94.25 212 PRO A C 1
ATOM 1613 O O . PRO A 1 212 ? -12.319 -8.959 -0.858 1.00 94.25 212 PRO A O 1
ATOM 1616 N N . ALA A 1 213 ? -14.192 -7.900 -0.230 1.00 94.94 213 ALA A N 1
ATOM 1617 C CA . ALA A 1 213 ? -14.414 -8.735 0.954 1.00 94.94 213 ALA A CA 1
ATOM 1618 C C . ALA A 1 213 ? -14.567 -10.231 0.630 1.00 94.94 213 ALA A C 1
ATOM 1620 O O . ALA A 1 213 ? -14.216 -11.085 1.437 1.00 94.94 213 ALA A O 1
ATOM 1621 N N . THR A 1 214 ? -15.028 -10.569 -0.577 1.00 96.00 214 THR A N 1
ATOM 1622 C CA . THR A 1 214 ? -15.105 -11.954 -1.068 1.00 96.00 214 THR A CA 1
ATOM 1623 C C . THR A 1 214 ? -13.741 -12.642 -1.157 1.00 96.00 214 THR A C 1
ATOM 1625 O O . THR A 1 214 ? -13.691 -13.869 -1.141 1.00 96.00 214 THR A O 1
ATOM 1628 N N . ARG A 1 215 ? -12.644 -11.875 -1.226 1.00 96.38 215 ARG A N 1
ATOM 1629 C CA . ARG A 1 215 ? -11.260 -12.364 -1.313 1.00 96.38 215 ARG A CA 1
ATOM 1630 C C . ARG A 1 215 ? -10.475 -12.188 -0.012 1.00 96.38 215 ARG A C 1
ATOM 1632 O O . ARG A 1 215 ? -9.275 -12.437 -0.001 1.00 96.38 215 ARG A O 1
ATOM 1639 N N . GLU A 1 216 ? -11.129 -11.800 1.085 1.00 97.38 216 GLU A N 1
ATOM 1640 C CA . GLU A 1 216 ? -10.476 -11.537 2.376 1.00 97.38 216 GLU A CA 1
ATOM 1641 C C . GLU A 1 216 ? -9.536 -12.677 2.797 1.00 97.38 216 GLU A C 1
ATOM 1643 O O . GLU A 1 216 ? -8.367 -12.438 3.089 1.00 97.38 216 GLU A O 1
ATOM 1648 N N . LEU A 1 217 ? -10.009 -13.926 2.769 1.00 98.06 217 LEU A N 1
ATOM 1649 C CA . LEU A 1 217 ? -9.206 -15.078 3.197 1.00 98.06 217 LEU A CA 1
ATOM 1650 C C . LEU A 1 217 ? -7.951 -15.271 2.334 1.00 98.06 217 LEU A C 1
ATOM 1652 O O . LEU A 1 217 ? -6.880 -15.547 2.875 1.00 98.06 217 LEU A O 1
ATOM 1656 N N . ASP A 1 218 ? -8.064 -15.088 1.017 1.00 98.31 218 ASP A N 1
ATOM 1657 C CA . ASP A 1 218 ? -6.939 -15.213 0.085 1.00 98.31 218 ASP A CA 1
ATOM 1658 C C . ASP A 1 218 ? -5.907 -14.102 0.320 1.00 98.31 218 ASP A C 1
ATOM 1660 O O . ASP A 1 218 ? -4.700 -14.357 0.363 1.00 98.31 218 ASP A O 1
ATOM 1664 N N . VAL A 1 219 ? -6.389 -12.870 0.519 1.00 98.00 219 VAL A N 1
ATOM 1665 C CA . VAL A 1 219 ? -5.567 -11.683 0.782 1.00 98.00 219 VAL A CA 1
ATOM 1666 C C . VAL A 1 219 ? -4.806 -11.836 2.095 1.00 98.00 219 VAL A C 1
ATOM 1668 O O . VAL A 1 219 ? -3.587 -11.662 2.124 1.00 98.00 219 VAL A O 1
ATOM 1671 N N . ILE A 1 220 ? -5.490 -12.202 3.180 1.00 98.44 220 ILE A N 1
ATOM 1672 C CA . ILE A 1 220 ? -4.851 -12.376 4.487 1.00 98.44 220 ILE A CA 1
ATOM 1673 C C . ILE A 1 220 ? -3.839 -13.523 4.440 1.00 98.44 220 ILE A C 1
ATOM 1675 O O . ILE A 1 220 ? -2.710 -13.345 4.895 1.00 98.44 220 ILE A O 1
ATOM 1679 N N . ALA A 1 221 ? -4.173 -14.654 3.810 1.00 98.62 221 ALA A N 1
ATOM 1680 C CA . ALA A 1 221 ? -3.238 -15.766 3.645 1.00 98.62 221 ALA A CA 1
ATOM 1681 C C . ALA A 1 221 ? -1.992 -15.380 2.822 1.00 98.62 221 ALA A C 1
ATOM 1683 O O . ALA A 1 221 ? -0.889 -15.858 3.100 1.00 98.62 221 ALA A O 1
ATOM 1684 N N . ALA A 1 222 ? -2.138 -14.516 1.813 1.00 98.44 222 ALA A N 1
ATOM 1685 C CA . ALA A 1 222 ? -1.012 -13.969 1.059 1.00 98.44 222 ALA A CA 1
ATOM 1686 C C . ALA A 1 222 ? -0.141 -13.046 1.924 1.00 98.44 222 ALA A C 1
ATOM 1688 O O . ALA A 1 222 ? 1.077 -13.230 1.980 1.00 98.44 222 ALA A O 1
ATOM 1689 N N . LEU A 1 223 ? -0.748 -12.109 2.656 1.00 98.44 223 LEU A N 1
ATOM 1690 C CA . LEU A 1 223 ? -0.031 -11.208 3.560 1.00 98.44 223 LEU A CA 1
ATOM 1691 C C . LEU A 1 223 ? 0.710 -11.979 4.661 1.00 98.44 223 LEU A C 1
ATOM 1693 O O . LEU A 1 223 ? 1.858 -11.672 4.957 1.00 98.44 223 LEU A O 1
ATOM 1697 N N . GLU A 1 224 ? 0.121 -13.028 5.232 1.00 98.38 224 GLU A N 1
ATOM 1698 C CA . GLU A 1 224 ? 0.801 -13.868 6.226 1.00 98.38 224 GLU A CA 1
ATOM 1699 C C . GLU A 1 224 ? 2.060 -14.547 5.675 1.00 98.38 224 GLU A C 1
ATOM 1701 O O . GLU A 1 224 ? 3.058 -14.651 6.389 1.00 98.38 224 GLU A O 1
ATOM 1706 N N . LYS A 1 225 ? 2.067 -14.949 4.397 1.00 98.00 225 LYS A N 1
ATOM 1707 C CA . LYS A 1 225 ? 3.283 -15.453 3.736 1.00 98.00 225 LYS A CA 1
ATOM 1708 C C . LYS A 1 225 ? 4.317 -14.340 3.560 1.00 98.00 225 LYS A C 1
ATOM 1710 O O . LYS A 1 225 ? 5.481 -14.525 3.913 1.00 98.00 225 LYS A O 1
ATOM 1715 N N . MET A 1 226 ? 3.882 -13.168 3.092 1.00 98.25 226 MET A N 1
ATOM 1716 C CA . MET A 1 226 ? 4.738 -11.989 2.894 1.00 98.25 226 MET A CA 1
ATOM 1717 C C . MET A 1 226 ? 5.261 -11.385 4.210 1.00 98.25 226 MET A C 1
ATOM 1719 O O . MET A 1 226 ? 6.184 -10.575 4.202 1.00 98.25 226 MET A O 1
ATOM 1723 N N . HIS A 1 227 ? 4.739 -11.792 5.370 1.00 97.44 227 HIS A N 1
ATOM 1724 C CA . HIS A 1 227 ? 5.268 -11.374 6.673 1.00 97.44 227 HIS A CA 1
ATOM 1725 C C . HIS A 1 227 ? 6.743 -11.775 6.859 1.00 97.44 227 HIS A C 1
ATOM 1727 O O . HIS A 1 227 ? 7.473 -11.123 7.608 1.00 97.44 227 HIS A O 1
ATOM 1733 N N . ASN A 1 228 ? 7.189 -12.820 6.156 1.00 96.69 228 ASN A N 1
ATOM 1734 C CA . ASN A 1 228 ? 8.570 -13.298 6.149 1.00 96.69 228 ASN A CA 1
ATOM 1735 C C . ASN A 1 228 ? 9.308 -12.980 4.835 1.00 96.69 228 ASN A C 1
ATOM 1737 O O . ASN A 1 228 ? 10.277 -13.663 4.523 1.00 96.69 228 ASN A O 1
ATOM 1741 N N . ASP A 1 229 ? 8.861 -11.981 4.065 1.00 98.44 229 ASP A N 1
ATOM 1742 C CA . ASP A 1 229 ? 9.534 -11.548 2.831 1.00 98.44 229 ASP A CA 1
ATOM 1743 C C . ASP A 1 229 ? 11.013 -11.211 3.083 1.00 98.44 229 ASP A C 1
ATOM 1745 O O . ASP A 1 229 ? 11.353 -10.722 4.159 1.00 98.44 229 ASP A O 1
ATOM 1749 N N . ASP A 1 230 ? 11.902 -11.423 2.115 1.00 97.56 230 ASP A N 1
ATOM 1750 C CA . ASP A 1 230 ? 13.322 -11.065 2.246 1.00 97.56 230 ASP A CA 1
ATOM 1751 C C . ASP A 1 230 ? 13.525 -9.546 2.396 1.00 97.56 230 ASP A C 1
ATOM 1753 O O . ASP A 1 230 ? 14.430 -9.089 3.109 1.00 97.56 230 ASP A O 1
ATOM 1757 N N . ASP A 1 231 ? 12.630 -8.748 1.812 1.00 98.38 231 ASP A N 1
ATOM 1758 C CA . ASP A 1 231 ? 12.662 -7.296 1.902 1.00 98.38 231 ASP A CA 1
ATOM 1759 C C . ASP A 1 231 ? 12.115 -6.786 3.248 1.00 98.38 231 ASP A C 1
ATOM 1761 O O . ASP A 1 231 ? 10.987 -7.066 3.669 1.00 98.38 231 ASP A O 1
ATOM 1765 N N . LYS A 1 232 ? 12.932 -5.994 3.952 1.00 97.94 232 LYS A N 1
ATOM 1766 C CA . LYS A 1 232 ? 12.603 -5.476 5.290 1.00 97.94 232 LYS A CA 1
ATOM 1767 C C . LYS A 1 232 ? 11.411 -4.518 5.273 1.00 97.94 232 LYS A C 1
ATOM 1769 O O . LYS A 1 232 ? 10.675 -4.460 6.264 1.00 97.94 232 LYS A O 1
ATOM 1774 N N . GLU A 1 233 ? 11.245 -3.733 4.214 1.00 97.12 233 GLU A N 1
ATOM 1775 C CA . GLU A 1 233 ? 10.160 -2.765 4.127 1.00 97.12 233 GLU A CA 1
ATOM 1776 C C . GLU A 1 233 ? 8.817 -3.472 3.960 1.00 97.12 233 GLU A C 1
ATOM 1778 O O . GLU A 1 233 ? 7.874 -3.151 4.693 1.00 97.12 233 GLU A O 1
ATOM 1783 N N . ILE A 1 234 ? 8.767 -4.485 3.088 1.00 98.38 234 ILE A N 1
ATOM 1784 C CA . ILE A 1 234 ? 7.590 -5.341 2.904 1.00 98.38 234 ILE A CA 1
ATOM 1785 C C . ILE A 1 234 ? 7.195 -5.977 4.235 1.00 98.38 234 ILE A C 1
ATOM 1787 O O . ILE A 1 234 ? 6.067 -5.773 4.686 1.00 98.38 234 ILE A O 1
ATOM 1791 N N . ARG A 1 235 ? 8.127 -6.650 4.931 1.00 98.44 235 ARG A N 1
ATOM 1792 C CA . ARG A 1 235 ? 7.835 -7.272 6.238 1.00 98.44 235 ARG A CA 1
ATOM 1793 C C . ARG A 1 235 ? 7.228 -6.286 7.230 1.00 98.44 235 ARG A C 1
ATOM 1795 O O . ARG A 1 235 ? 6.241 -6.595 7.895 1.00 98.44 235 ARG A O 1
ATOM 1802 N N . ARG A 1 236 ? 7.804 -5.082 7.326 1.00 98.19 236 ARG A N 1
ATOM 1803 C CA . ARG A 1 236 ? 7.324 -4.035 8.240 1.00 98.19 236 ARG A CA 1
ATOM 1804 C C . ARG A 1 236 ? 5.903 -3.591 7.891 1.00 98.19 236 ARG A C 1
ATOM 1806 O O . ARG A 1 236 ? 5.072 -3.468 8.787 1.00 98.19 236 ARG A O 1
ATOM 1813 N N . LYS A 1 237 ? 5.617 -3.336 6.612 1.00 98.00 237 LYS A N 1
ATOM 1814 C CA . LYS A 1 237 ? 4.287 -2.896 6.163 1.00 98.00 237 LYS A CA 1
ATOM 1815 C C . LYS A 1 237 ? 3.241 -3.986 6.378 1.00 98.00 237 LYS A C 1
ATOM 1817 O O . LYS A 1 237 ? 2.214 -3.719 6.997 1.00 98.00 237 LYS A O 1
ATOM 1822 N N . VAL A 1 238 ? 3.549 -5.216 5.982 1.00 98.44 238 VAL A N 1
ATOM 1823 C CA . VAL A 1 238 ? 2.691 -6.386 6.202 1.00 98.44 238 VAL A CA 1
ATOM 1824 C C . VAL A 1 238 ? 2.400 -6.593 7.689 1.00 98.44 238 VAL A C 1
ATOM 1826 O O . VAL A 1 238 ? 1.250 -6.796 8.070 1.00 98.44 238 VAL A O 1
ATOM 1829 N N . HIS A 1 239 ? 3.414 -6.484 8.552 1.00 98.31 239 HIS A N 1
ATOM 1830 C CA . HIS A 1 239 ? 3.231 -6.582 9.999 1.00 98.31 239 HIS A CA 1
ATOM 1831 C C . HIS A 1 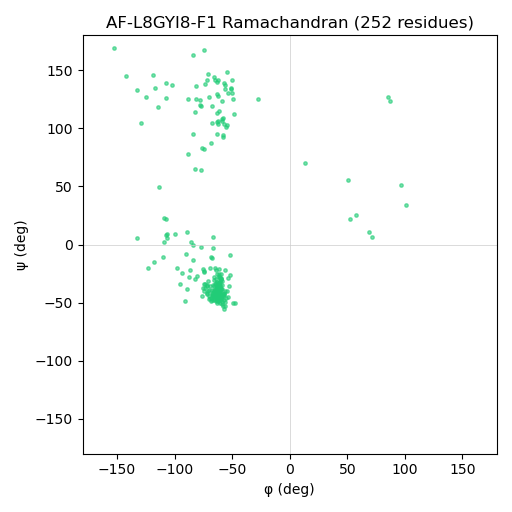239 ? 2.220 -5.556 10.531 1.00 98.31 239 HIS A C 1
ATOM 1833 O O . HIS A 1 239 ? 1.350 -5.903 11.336 1.00 98.31 239 HIS A O 1
ATOM 1839 N N . ASN A 1 240 ? 2.305 -4.307 10.066 1.00 97.75 240 ASN A N 1
ATOM 1840 C CA . ASN A 1 240 ? 1.379 -3.250 10.467 1.00 97.75 240 ASN A CA 1
ATOM 1841 C C . ASN A 1 240 ? -0.054 -3.553 10.010 1.00 97.75 240 ASN A C 1
ATOM 1843 O O . ASN A 1 240 ? -0.978 -3.452 10.819 1.00 97.75 240 ASN A O 1
ATOM 1847 N N . VAL A 1 241 ? -0.232 -3.985 8.755 1.00 98.12 241 VAL A N 1
ATOM 1848 C CA . VAL A 1 241 ? -1.544 -4.359 8.203 1.00 98.12 241 VAL A CA 1
ATOM 1849 C C . VAL A 1 241 ? -2.154 -5.520 8.983 1.00 98.12 241 VAL A C 1
ATOM 1851 O O . VAL A 1 241 ? -3.273 -5.402 9.475 1.00 98.12 241 VAL A O 1
ATOM 1854 N N . LEU A 1 242 ? -1.410 -6.610 9.194 1.00 98.44 242 LEU A N 1
ATOM 1855 C CA . LEU A 1 242 ? -1.904 -7.771 9.943 1.00 98.44 242 LEU A CA 1
ATOM 1856 C C . LEU A 1 242 ? -2.220 -7.428 11.405 1.00 98.44 242 LEU A C 1
ATOM 1858 O O . LEU A 1 242 ? -3.179 -7.944 11.976 1.00 98.44 242 LEU A O 1
ATOM 1862 N N . THR A 1 243 ? -1.438 -6.544 12.028 1.00 98.25 243 THR A N 1
ATOM 1863 C CA . THR A 1 243 ? -1.713 -6.065 13.390 1.00 98.25 243 THR A CA 1
ATOM 1864 C C . THR A 1 243 ? -3.000 -5.250 13.448 1.00 98.25 243 THR A C 1
ATOM 1866 O O . THR A 1 243 ? -3.778 -5.412 14.390 1.00 98.25 243 THR A O 1
ATOM 1869 N N . HIS A 1 244 ? -3.245 -4.393 12.456 1.00 97.69 244 HIS A N 1
ATOM 1870 C CA . HIS A 1 244 ? -4.492 -3.644 12.356 1.00 97.69 244 HIS A CA 1
ATOM 1871 C C . HIS A 1 244 ? -5.680 -4.585 12.109 1.00 97.69 244 HIS A C 1
ATOM 1873 O O . HIS A 1 244 ? -6.649 -4.541 12.864 1.00 97.69 244 HIS A O 1
ATOM 1879 N N . TYR A 1 245 ? -5.556 -5.510 11.154 1.00 98.19 245 TYR A N 1
ATOM 1880 C CA . TYR A 1 245 ? -6.579 -6.504 10.830 1.00 98.19 245 TYR A CA 1
ATOM 1881 C C . TYR A 1 245 ? -6.995 -7.341 12.042 1.00 98.19 245 TYR A C 1
ATOM 1883 O O . TYR A 1 245 ? -8.181 -7.451 12.335 1.00 98.19 245 TYR A O 1
ATOM 1891 N N . ARG A 1 246 ? -6.042 -7.839 12.838 1.00 98.06 246 ARG A N 1
ATOM 1892 C CA . ARG A 1 246 ? -6.350 -8.596 14.068 1.00 98.06 246 ARG A CA 1
ATOM 1893 C C . ARG A 1 246 ? -7.132 -7.789 15.109 1.00 98.06 246 ARG A C 1
ATOM 1895 O O . ARG A 1 246 ? -7.808 -8.382 15.943 1.00 98.06 246 ARG A O 1
ATOM 1902 N N . LYS A 1 247 ? -7.019 -6.457 15.097 1.00 97.81 247 LYS A N 1
ATOM 1903 C CA . LYS A 1 247 ? -7.727 -5.566 16.029 1.00 97.81 247 LYS A CA 1
ATOM 1904 C C . LYS A 1 247 ? -9.099 -5.144 15.508 1.00 97.81 247 LYS A C 1
ATOM 1906 O O . LYS A 1 247 ? -10.019 -5.005 16.306 1.00 97.81 247 LYS A O 1
ATOM 1911 N N . THR A 1 248 ? -9.222 -4.885 14.207 1.00 97.50 248 THR A N 1
ATOM 1912 C CA . THR A 1 248 ? -10.393 -4.201 13.627 1.00 97.50 248 THR A CA 1
ATOM 1913 C C . THR A 1 248 ? -11.180 -5.040 12.624 1.00 97.50 248 THR A C 1
ATOM 1915 O O . THR A 1 248 ? -12.293 -4.657 12.270 1.00 97.50 248 THR A O 1
ATOM 1918 N N . GLY A 1 249 ? -10.615 -6.145 12.135 1.00 96.88 249 GLY A N 1
ATOM 1919 C CA . GLY A 1 249 ? -11.133 -6.913 11.000 1.00 96.88 249 GLY A CA 1
ATOM 1920 C C . GLY A 1 249 ? -10.961 -6.215 9.646 1.00 96.88 249 GLY A C 1
ATOM 1921 O O . GLY A 1 249 ? -11.475 -6.698 8.645 1.00 96.88 249 GLY A O 1
ATOM 1922 N N . LYS A 1 250 ? -10.261 -5.073 9.583 1.00 96.06 250 LYS A N 1
ATOM 1923 C CA . LYS A 1 250 ? -10.036 -4.314 8.343 1.00 96.06 250 LYS A CA 1
ATOM 1924 C C . LYS A 1 250 ? -8.588 -4.461 7.888 1.00 96.06 250 LYS A C 1
ATOM 1926 O O . LYS A 1 250 ? -7.685 -4.406 8.712 1.00 96.06 250 LYS A O 1
ATOM 1931 N N . TRP A 1 251 ? -8.354 -4.625 6.592 1.00 95.69 251 TRP A N 1
ATOM 1932 C CA . TRP A 1 251 ? -6.999 -4.719 6.023 1.00 95.69 251 TRP A CA 1
ATOM 1933 C C . TRP A 1 251 ? -6.731 -3.673 4.934 1.00 95.69 251 TRP A C 1
ATOM 1935 O O . TRP A 1 251 ? -5.574 -3.355 4.677 1.00 95.69 251 TRP A O 1
ATOM 1945 N N . ASN A 1 252 ? -7.786 -3.104 4.340 1.00 93.50 252 ASN A N 1
ATOM 1946 C CA . ASN A 1 252 ? -7.683 -2.016 3.372 1.00 93.50 252 ASN A CA 1
ATOM 1947 C C . ASN A 1 252 ? -7.348 -0.693 4.086 1.00 93.50 252 ASN A C 1
ATOM 1949 O O . ASN A 1 252 ? -8.257 0.050 4.458 1.00 93.50 252 ASN A O 1
ATOM 1953 N N . ILE A 1 253 ? -6.067 -0.466 4.383 1.00 91.62 253 ILE A N 1
ATOM 1954 C CA . ILE A 1 253 ? -5.579 0.671 5.186 1.00 91.62 253 ILE A CA 1
ATOM 1955 C C . ILE A 1 253 ? -4.378 1.393 4.566 1.00 91.62 253 ILE A C 1
ATOM 1957 O O . ILE A 1 253 ? -3.757 2.216 5.247 1.00 91.62 253 ILE A O 1
ATOM 1961 N N . LEU A 1 254 ? -3.997 1.008 3.347 1.00 87.06 254 LEU A N 1
ATOM 1962 C CA . LEU A 1 254 ? -2.952 1.687 2.587 1.00 87.06 254 LEU A CA 1
ATOM 1963 C C . LEU A 1 254 ? -3.555 2.716 1.636 1.00 87.06 254 LEU A C 1
ATOM 1965 O O . LEU A 1 254 ? -4.755 2.573 1.315 1.00 87.06 254 LEU A O 1
#

Foldseek 3Di:
DPPPDDDDLVLLVVLLCVLQPVVCCVPQHDPVLSVVLSVVLCVLVVVVVVVPPDDLVVLVVSLVVNLVVCQVSCCVSVSDVDSVSSNSSSVSSCVSVVSHDDPPDPPPPVVVCVVVDDPPPDDDDDDDPDDPPPVPPPPDDPPDPCPPDPVVLLVQCPDPDLVSNLVSLLCLACVNVVDDDPVNLVSLLVCCVPPDVSSVQSSLLSLQQDDDPVCLVSSLVSLVVQCPPPDPVSVVLSVVQVVVCVVPVHRNDD

Organism: Acanthamoeba castellanii (strain ATCC 30010 / Neff) (NCBI:txid1257118)

Sequence (254 aa):
MEECKVWDDAAILAALQQAVGKEKLAREVDEAVVDYLVAVIRGIVAEDANASAQTAVDKERAGAAVEEATTPLLLANGLAKDDDQAAAICRALLAALHLSPAPAGRVADDELKVLERPVQLQALIPEEPKAPCAREEVVLPPPKEEVDTVAEFLKGTRDPDPTTRKLYLRELCPCHVKRDVEVVWDRILEMTNDPDPAVRYQVMHNLCDGSPATRELDVIAALEKMHNDDDKEIRRKVHNVLTHYRKTGKWNIL

InterPro domains:
  IPR011989 Armadillo-like helical [G3DSA:1.25.10.10] (10-244)
  IPR016024 Armadillo-type fold [SSF48371] (149-244)

Radius of gyration: 24.54 Å; Cα contacts (8 Å, |Δi|>4): 189; chains: 1; bounding box: 54×58×61 Å

pLDDT: mean 77.68, std 20.26, range [33.81, 98.62]

Secondary structure (DSSP, 8-state):
-----PPPHHHHHHHHHHHH-HHHHHHHS-HHHHHHHHHHHHHHHHHHHTSTT--HHHHHHHHHHHHHHHHHHHHHTTS-SSHHHHHHHHHHHHHHTT-SPPPSS---HHHHGGGS------S----------------PPP--TT---HHHHHHHTT-SSHHHHHHHHHHTSHHHH-S--HHHHHHHHHGGG-SSHHHHHHHHHHHHSS--GGGHHHHHHHHHHHTT-SSHHHHHHHHHHHHHHHHHS-----

Solvent-accessible surface area (backbone atoms only — not comparable to full-atom values): 15223 Å² total; per-residue (Å²): 133,81,78,82,77,80,81,52,73,66,59,56,50,50,36,51,32,68,61,66,33,56,70,51,47,70,74,64,45,57,69,68,57,54,53,48,53,52,50,52,54,50,50,58,54,54,61,51,70,72,49,77,90,70,53,78,69,52,37,53,51,51,51,50,52,51,39,67,66,44,34,63,53,30,44,77,54,66,76,14,93,47,71,68,52,20,49,50,42,41,50,48,43,33,47,70,69,65,51,41,81,74,70,97,54,84,78,53,78,70,70,67,52,72,78,69,65,82,77,82,86,73,89,87,75,82,85,70,86,81,72,84,78,69,77,72,77,75,73,70,74,72,89,65,80,86,76,82,46,71,67,57,41,59,53,36,51,66,46,90,50,57,68,54,18,35,53,30,49,56,61,64,19,38,83,68,55,74,61,95,50,68,76,55,52,57,51,45,61,64,38,62,73,45,92,44,63,71,36,24,44,52,32,55,46,38,56,17,32,63,56,58,77,93,46,44,70,61,48,50,57,49,43,63,58,41,46,71,41,91,47,67,66,49,18,53,52,38,47,52,39,54,56,44,21,77,74,70,77,49,52,65,78,102

Mean predicted aligned error: 17.17 Å